Protein AF-A0AAV5FV93-F1 (afdb_monomer_lite)

Foldseek 3Di:
DDDPPPPDQPPVRVVVVVVQLVCVQVVNHAADADPVRDGDRSPPDPVQQDDDVVVVDPGRDNPVVDDPDDDPDPDDDDPDDPPPPDDDPDDDPPDDDDDPDDPPDDQPCRVAVDPPFWDADPVVSDTDDDRCPPDDPVPDPDDPPPPVDDPDDPQPEAQPARAHWQPDDDDNATGGPQQRDRDPRDHRPGVVNVVVVVVVVVVVVVVVVVVVVVVVVVVVVVVVVVVVPPDDDPDDDDDDDDDDDDDDPDDDDDPPPDPDDPVVLVVLLVVVVVVVVVPPDPPPDDPDDDDDPDADPSNVVSCVVPPDDPPPPCVVVVVVPPPPD

Structure (mmCIF, N/CA/C/O backbone):
data_AF-A0AAV5FV93-F1
#
_entry.id   AF-A0AAV5FV93-F1
#
loop_
_atom_site.group_PDB
_atom_site.id
_atom_site.type_symbol
_atom_site.label_atom_id
_atom_site.label_alt_id
_atom_site.label_comp_id
_atom_site.label_asym_id
_atom_site.label_entity_id
_atom_site.label_seq_id
_atom_site.pdbx_PDB_ins_code
_atom_site.Cartn_x
_atom_site.Cartn_y
_atom_site.Cartn_z
_atom_site.occupancy
_atom_site.B_iso_or_equiv
_atom_site.auth_seq_id
_atom_site.auth_comp_id
_atom_site.auth_asym_id
_atom_site.auth_atom_id
_atom_site.pdbx_PDB_model_num
ATOM 1 N N . MET A 1 1 ? -24.223 -23.041 53.431 1.00 35.78 1 MET A N 1
ATOM 2 C CA . MET A 1 1 ? -22.823 -22.938 53.897 1.00 35.78 1 MET A CA 1
ATOM 3 C C . MET A 1 1 ? -21.931 -23.399 52.754 1.00 35.78 1 MET A C 1
ATOM 5 O O . MET A 1 1 ? -21.781 -24.596 52.575 1.00 35.78 1 MET A O 1
ATOM 9 N N . ALA A 1 2 ? -21.445 -22.482 51.916 1.00 37.50 2 ALA A N 1
ATOM 10 C CA . ALA A 1 2 ? -20.555 -22.812 50.803 1.00 37.50 2 ALA A CA 1
ATOM 11 C C . ALA A 1 2 ? -19.204 -22.141 51.065 1.00 37.50 2 ALA A C 1
ATOM 13 O O . ALA A 1 2 ? -19.032 -20.951 50.818 1.00 37.50 2 ALA A O 1
ATOM 14 N N . THR A 1 3 ? -18.266 -22.889 51.636 1.00 39.91 3 THR A N 1
ATOM 15 C CA . THR A 1 3 ? -16.865 -22.478 51.718 1.00 39.91 3 THR A CA 1
ATOM 16 C C . THR A 1 3 ? -16.243 -22.713 50.347 1.00 39.91 3 THR A C 1
ATOM 18 O O . THR A 1 3 ? -15.851 -23.835 50.029 1.00 39.91 3 THR A O 1
ATOM 21 N N . ALA A 1 4 ? -16.189 -21.679 49.508 1.00 44.12 4 ALA A N 1
ATOM 22 C CA . ALA A 1 4 ? -15.348 -21.717 48.320 1.00 44.12 4 ALA A CA 1
ATOM 23 C C . ALA A 1 4 ? -13.892 -21.787 48.798 1.00 44.12 4 ALA A C 1
ATOM 25 O O . ALA A 1 4 ? -13.355 -20.816 49.331 1.00 44.12 4 ALA A O 1
ATOM 26 N N . SER A 1 5 ? -13.273 -22.960 48.684 1.00 45.28 5 SER A N 1
ATOM 27 C CA . SER A 1 5 ? -11.853 -23.149 48.952 1.00 45.28 5 SER A CA 1
ATOM 28 C C . SER A 1 5 ? -11.064 -22.338 47.927 1.00 45.28 5 SER A C 1
ATOM 30 O O . SER A 1 5 ? -10.872 -22.780 46.793 1.00 45.28 5 SER A O 1
ATOM 32 N N . VAL A 1 6 ? -10.647 -21.129 48.298 1.00 54.47 6 VAL A N 1
ATOM 33 C CA . VAL A 1 6 ? -9.720 -20.329 47.496 1.00 54.47 6 VAL A CA 1
ATOM 34 C C . VAL A 1 6 ? -8.386 -21.070 47.531 1.00 54.47 6 VAL A C 1
ATOM 36 O O . VAL A 1 6 ? -7.624 -20.971 48.488 1.00 54.47 6 VAL A O 1
ATOM 39 N N . SER A 1 7 ? -8.156 -21.921 46.535 1.00 59.75 7 SER A N 1
ATOM 40 C CA . SER A 1 7 ? -6.882 -22.606 46.352 1.00 59.75 7 SER A CA 1
ATOM 41 C C . SER A 1 7 ? -5.809 -21.532 46.170 1.00 59.75 7 SER A C 1
ATOM 43 O O . SER A 1 7 ? -5.826 -20.780 45.194 1.00 59.75 7 SER A O 1
ATOM 45 N N . PHE A 1 8 ? -4.903 -21.412 47.143 1.00 69.06 8 PHE A N 1
ATOM 46 C CA . PHE A 1 8 ? -3.688 -20.630 46.965 1.00 69.06 8 PHE A CA 1
ATOM 47 C C . PHE A 1 8 ? -2.920 -21.243 45.796 1.00 69.06 8 PHE A C 1
ATOM 49 O O . PHE A 1 8 ? -2.514 -22.403 45.856 1.00 69.06 8 PHE A O 1
ATOM 56 N N . LYS A 1 9 ? -2.745 -20.467 44.724 1.00 76.94 9 LYS A N 1
ATOM 57 C CA . LYS A 1 9 ? -1.900 -20.863 43.596 1.00 76.94 9 LYS A CA 1
ATOM 58 C C . LYS A 1 9 ? -0.482 -21.082 44.117 1.00 76.94 9 LYS A C 1
ATOM 60 O O . LYS A 1 9 ? 0.015 -20.254 44.887 1.00 76.94 9 LYS A O 1
ATOM 65 N N . SER A 1 10 ? 0.169 -22.172 43.705 1.00 89.06 10 SER A N 1
ATOM 66 C CA . SER A 1 10 ? 1.586 -22.368 44.019 1.00 89.06 10 SER A CA 1
ATOM 67 C C . SER A 1 10 ? 2.389 -21.171 43.499 1.00 89.06 10 SER A C 1
ATOM 69 O O . SER A 1 10 ? 2.021 -20.546 42.501 1.00 89.06 10 SER A O 1
ATOM 71 N N . ARG A 1 11 ? 3.514 -20.843 44.145 1.00 87.81 11 ARG A N 1
ATOM 72 C CA . ARG A 1 11 ? 4.430 -19.788 43.668 1.00 87.81 11 ARG A CA 1
ATOM 73 C C . ARG A 1 11 ? 4.844 -20.026 42.211 1.00 87.81 11 ARG A C 1
ATOM 75 O O . ARG A 1 11 ? 5.024 -19.072 41.456 1.00 87.81 11 ARG A O 1
ATOM 82 N N . GLU A 1 12 ? 4.977 -21.293 41.833 1.00 90.12 12 GLU A N 1
ATOM 83 C CA . GLU A 1 12 ? 5.261 -21.721 40.465 1.00 90.12 12 GLU A CA 1
ATOM 84 C C . GLU A 1 12 ? 4.088 -21.441 39.522 1.00 90.12 12 GLU A C 1
ATOM 86 O O . GLU A 1 12 ? 4.306 -20.910 38.438 1.00 90.12 12 GLU A O 1
ATOM 91 N N . ASP A 1 13 ? 2.850 -21.707 39.940 1.00 88.06 13 ASP A N 1
ATOM 92 C CA . ASP A 1 13 ? 1.649 -21.456 39.130 1.00 88.06 13 ASP A CA 1
ATOM 93 C C . ASP A 1 13 ? 1.400 -19.960 38.929 1.00 88.06 13 ASP A C 1
ATOM 95 O O . ASP A 1 13 ? 1.030 -19.533 37.839 1.00 88.06 13 ASP A O 1
ATOM 99 N N . HIS A 1 14 ? 1.659 -19.143 39.953 1.00 87.06 14 HIS A N 1
ATOM 100 C CA . HIS A 1 14 ? 1.588 -17.687 39.837 1.00 87.06 14 HIS A CA 1
ATOM 101 C C . HIS A 1 14 ? 2.638 -17.144 38.857 1.00 87.06 14 HIS A C 1
ATOM 103 O O . HIS A 1 14 ? 2.339 -16.261 38.054 1.00 87.06 14 HIS A O 1
ATOM 109 N N . ARG A 1 15 ? 3.864 -17.691 38.890 1.00 92.38 15 ARG A N 1
ATOM 110 C CA . ARG A 1 15 ? 4.917 -17.338 37.927 1.00 92.38 15 ARG A CA 1
ATOM 111 C C . ARG A 1 15 ? 4.518 -17.742 36.507 1.00 92.38 15 ARG A C 1
ATOM 113 O O . ARG A 1 15 ? 4.608 -16.907 35.616 1.00 92.38 15 ARG A O 1
ATOM 120 N N . LYS A 1 16 ? 4.017 -18.967 36.322 1.00 92.50 16 LYS A N 1
ATOM 121 C CA . LYS A 1 16 ? 3.516 -19.459 35.029 1.00 92.50 16 LYS A CA 1
ATOM 122 C C . LYS A 1 16 ? 2.363 -18.609 34.501 1.00 92.50 16 LYS A C 1
ATOM 124 O O . LYS A 1 16 ? 2.296 -18.359 33.306 1.00 92.50 16 LYS A O 1
ATOM 129 N N . GLN A 1 17 ? 1.462 -18.148 35.369 1.00 87.88 17 GLN A N 1
ATOM 130 C CA . GLN A 1 17 ? 0.349 -17.300 34.953 1.00 87.88 17 GLN A CA 1
ATOM 131 C C . GLN A 1 17 ? 0.824 -15.915 34.495 1.00 87.88 17 GLN A C 1
ATOM 133 O O . GLN A 1 17 ? 0.375 -15.449 33.455 1.00 87.88 17 GLN A O 1
ATOM 138 N N . LEU A 1 18 ? 1.750 -15.284 35.225 1.00 90.75 18 LEU A N 1
ATOM 139 C CA . LEU A 1 18 ? 2.357 -14.014 34.807 1.00 90.75 18 LEU A CA 1
ATOM 140 C C . LEU A 1 18 ? 3.107 -14.150 33.480 1.00 90.75 18 LEU A C 1
ATOM 142 O O . LEU A 1 18 ? 2.949 -13.306 32.605 1.00 90.75 18 LEU A O 1
ATOM 146 N N . GLU A 1 19 ? 3.878 -15.224 33.320 1.00 92.88 19 GLU A N 1
ATOM 147 C CA . GLU A 1 19 ? 4.603 -15.522 32.083 1.00 92.88 19 GLU A CA 1
ATOM 148 C C . GLU A 1 19 ? 3.642 -15.756 30.909 1.00 92.88 19 GLU A C 1
ATOM 150 O O . GLU A 1 19 ? 3.873 -15.263 29.809 1.00 92.88 19 GLU A O 1
ATOM 155 N N . LEU A 1 20 ? 2.512 -16.431 31.143 1.00 90.44 20 LEU A N 1
ATOM 156 C CA . LEU A 1 20 ? 1.467 -16.628 30.138 1.00 90.44 20 LEU A CA 1
ATOM 157 C C . LEU A 1 20 ? 0.768 -15.310 29.780 1.00 90.44 20 LEU A C 1
ATOM 159 O O . LEU A 1 20 ? 0.517 -15.046 28.605 1.00 90.44 20 LEU A O 1
ATOM 163 N N . GLU A 1 21 ? 0.468 -14.466 30.767 1.00 88.62 21 GLU A N 1
ATOM 164 C CA . GLU A 1 21 ? -0.114 -13.136 30.557 1.00 88.62 21 GLU A CA 1
ATOM 165 C C . GLU A 1 21 ? 0.854 -12.209 29.798 1.00 88.62 21 GLU A C 1
ATOM 167 O O . GLU A 1 21 ? 0.428 -11.490 28.893 1.00 88.62 21 GLU A O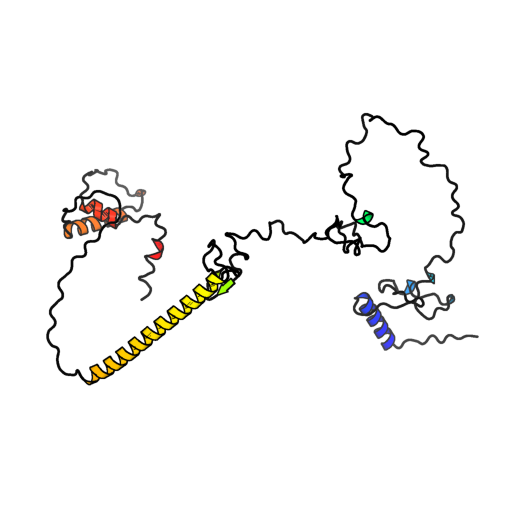 1
ATOM 172 N N . GLU A 1 22 ? 2.156 -12.268 30.087 1.00 92.00 22 GLU A N 1
ATOM 173 C CA . GLU A 1 22 ? 3.199 -11.541 29.358 1.00 92.00 22 GLU A CA 1
ATOM 174 C C . GLU A 1 22 ? 3.359 -12.062 27.926 1.00 92.00 22 GLU A C 1
ATOM 176 O O . GLU A 1 22 ? 3.346 -11.271 26.982 1.00 92.00 22 GLU A O 1
ATOM 181 N N . ALA A 1 23 ? 3.405 -13.383 27.741 1.00 93.19 23 ALA A N 1
ATOM 182 C CA . ALA A 1 23 ? 3.451 -14.010 26.424 1.00 93.19 23 ALA A CA 1
ATOM 183 C C . ALA A 1 23 ? 2.219 -13.650 25.578 1.00 93.19 23 ALA A C 1
ATOM 185 O O . ALA A 1 23 ? 2.337 -13.381 24.382 1.00 93.19 23 ALA A O 1
ATOM 186 N N . ARG A 1 24 ? 1.031 -13.573 26.186 1.00 90.50 24 ARG A N 1
ATOM 187 C CA . ARG A 1 24 ? -0.186 -13.096 25.516 1.00 90.50 24 ARG A CA 1
ATOM 188 C C . ARG A 1 24 ? -0.138 -11.618 25.176 1.00 90.50 24 ARG A C 1
ATOM 190 O O . ARG A 1 24 ? -0.541 -11.227 24.086 1.00 90.50 24 ARG A O 1
ATOM 197 N N . LYS A 1 25 ? 0.347 -10.789 26.100 1.00 92.62 25 LYS A N 1
ATOM 198 C CA . LYS A 1 25 ? 0.534 -9.353 25.876 1.00 92.62 25 LYS A CA 1
ATOM 199 C C . LYS A 1 25 ? 1.543 -9.093 24.753 1.00 92.62 25 LYS A C 1
ATOM 201 O O . LYS A 1 25 ? 1.416 -8.102 24.043 1.00 92.62 25 LYS A O 1
ATOM 206 N N . ALA A 1 26 ? 2.510 -9.990 24.583 1.00 93.31 26 ALA A N 1
ATOM 207 C CA . ALA A 1 26 ? 3.461 -9.997 23.478 1.00 93.31 26 ALA A CA 1
ATOM 208 C C . ALA A 1 26 ? 2.903 -10.617 22.178 1.00 93.31 26 ALA A C 1
ATOM 210 O O . ALA A 1 26 ? 3.584 -10.576 21.157 1.00 93.31 26 ALA A O 1
ATOM 211 N N . GLY A 1 27 ? 1.692 -11.190 22.188 1.00 89.88 27 GLY A N 1
ATOM 212 C CA . GLY A 1 27 ? 1.082 -11.851 21.028 1.00 89.88 27 GLY A CA 1
ATOM 213 C C . GLY A 1 27 ? 1.671 -13.226 20.681 1.00 89.88 27 GLY A C 1
ATOM 214 O O . GLY A 1 27 ? 1.386 -13.749 19.609 1.00 89.88 27 GLY A O 1
ATOM 215 N N . LEU A 1 28 ? 2.487 -13.815 21.565 1.00 92.38 28 LEU A N 1
ATOM 216 C CA . LEU A 1 28 ? 3.095 -15.143 21.391 1.00 92.38 28 LEU A CA 1
ATOM 217 C C . LEU A 1 28 ? 2.151 -16.281 21.804 1.00 92.38 28 LEU A C 1
ATOM 219 O O . LEU A 1 28 ? 2.232 -17.379 21.259 1.00 92.38 28 LEU A O 1
ATOM 223 N N . ALA A 1 29 ? 1.271 -16.028 22.776 1.00 88.31 29 ALA A N 1
ATOM 224 C CA . ALA A 1 29 ? 0.287 -16.989 23.266 1.00 88.31 29 ALA A CA 1
ATOM 225 C C . ALA A 1 29 ? -1.143 -16.568 22.872 1.00 88.31 29 ALA A C 1
ATOM 227 O O . ALA A 1 29 ? -1.434 -15.368 22.845 1.00 88.31 29 ALA A O 1
ATOM 228 N N . PRO A 1 30 ? -2.052 -17.525 22.601 1.00 89.31 30 PRO A N 1
ATOM 229 C CA . PRO A 1 30 ? -3.438 -17.218 22.255 1.00 89.31 30 PRO A CA 1
ATOM 230 C C . PRO A 1 30 ? -4.164 -16.508 23.408 1.00 89.31 30 PRO A C 1
ATOM 232 O O . PRO A 1 30 ? -3.909 -16.777 24.589 1.00 89.31 30 PRO A O 1
ATOM 235 N N . ALA A 1 31 ? -5.075 -15.597 23.058 1.00 89.69 31 ALA A N 1
ATOM 236 C CA . ALA A 1 31 ? -5.890 -14.847 24.013 1.00 89.69 31 ALA A CA 1
ATOM 237 C C . ALA A 1 31 ? -6.815 -15.766 24.836 1.00 89.69 31 ALA A C 1
ATOM 239 O O . ALA A 1 31 ? -7.118 -16.889 24.433 1.00 89.69 31 ALA A O 1
ATOM 240 N N . GLU A 1 32 ? -7.270 -15.301 26.008 1.00 86.62 32 GLU A N 1
ATOM 241 C CA . GLU A 1 32 ? -8.287 -16.058 26.754 1.00 86.62 32 GLU A CA 1
ATOM 242 C C . GLU A 1 32 ? -9.593 -16.006 26.003 1.00 86.62 32 GLU A C 1
ATOM 244 O O . GLU A 1 32 ? -9.964 -14.950 25.501 1.00 86.62 32 GLU A O 1
ATOM 249 N N . VAL A 1 33 ? -10.332 -17.101 26.038 1.00 89.81 33 VAL A N 1
ATOM 250 C CA . VAL A 1 33 ? -11.689 -17.143 25.517 1.00 89.81 33 VAL A CA 1
ATOM 251 C C . VAL A 1 33 ? -12.658 -17.097 26.694 1.00 89.81 33 VAL A C 1
ATOM 253 O O . VAL A 1 33 ? -12.506 -17.847 27.663 1.00 89.81 33 VAL A O 1
ATOM 256 N N . ASP A 1 34 ? -13.633 -16.194 26.628 1.00 85.88 34 ASP A N 1
ATOM 257 C CA . ASP A 1 34 ? -14.705 -16.102 27.615 1.00 85.88 34 ASP A CA 1
ATOM 258 C C . ASP A 1 34 ? -15.716 -17.265 27.485 1.00 85.88 34 ASP A C 1
ATOM 260 O O . ASP A 1 34 ? -15.586 -18.172 26.663 1.00 85.88 34 ASP A O 1
ATOM 264 N N . GLU A 1 35 ? -16.750 -17.266 28.327 1.00 83.50 35 GLU A N 1
ATOM 265 C CA . GLU A 1 35 ? -17.830 -18.263 28.261 1.00 83.50 35 GLU A CA 1
ATOM 266 C C . GLU A 1 35 ? -18.645 -18.218 26.956 1.00 83.50 35 GLU A C 1
ATOM 268 O O . GLU A 1 35 ? -19.255 -19.223 26.601 1.00 83.50 35 GLU A O 1
ATOM 273 N N . ASP A 1 36 ? -18.670 -17.076 26.260 1.00 84.19 36 ASP A N 1
ATOM 274 C CA . ASP A 1 36 ? -19.410 -16.870 25.008 1.00 84.19 36 ASP A CA 1
ATOM 275 C C . ASP A 1 36 ? -18.540 -17.155 23.768 1.00 84.19 36 ASP A C 1
ATOM 277 O O . ASP A 1 36 ? -18.975 -16.912 22.640 1.00 84.19 36 ASP A O 1
ATOM 281 N N . GLY A 1 37 ? -17.309 -17.645 23.954 1.00 85.69 37 GLY A N 1
ATOM 282 C CA . GLY A 1 37 ? -16.385 -17.911 22.854 1.00 85.69 37 GLY A CA 1
ATOM 283 C C . GLY A 1 37 ? -15.652 -16.672 22.324 1.00 85.69 37 GLY A C 1
ATOM 284 O O . GLY A 1 37 ? -15.026 -16.753 21.271 1.00 85.69 37 GLY A O 1
ATOM 285 N N . LYS A 1 38 ? -15.724 -15.521 23.002 1.00 89.81 38 LYS A N 1
ATOM 286 C CA . LYS A 1 38 ? -15.059 -14.276 22.596 1.00 89.81 38 LYS A CA 1
ATOM 287 C C . LYS A 1 38 ? -13.698 -14.134 23.251 1.00 89.81 38 LYS A C 1
ATOM 289 O O . LYS A 1 38 ? -13.534 -14.327 24.453 1.00 89.81 38 LYS A O 1
ATOM 294 N N . GLU A 1 39 ? -12.736 -13.713 22.447 1.00 90.56 39 GLU A N 1
ATOM 295 C CA . GLU A 1 39 ? -11.378 -13.453 22.898 1.00 90.56 39 GLU A CA 1
ATOM 296 C C . GLU A 1 39 ? -11.319 -12.195 23.777 1.00 90.56 39 GLU A C 1
ATOM 298 O O . GLU A 1 39 ? -11.761 -11.105 23.396 1.00 90.56 39 GLU A O 1
ATOM 303 N N . ILE A 1 40 ? -10.756 -12.343 24.974 1.00 90.50 40 ILE A N 1
ATOM 304 C CA . ILE A 1 40 ? -10.487 -11.250 25.903 1.00 90.50 40 ILE A CA 1
ATOM 305 C C . ILE A 1 40 ? -9.132 -10.658 25.542 1.00 90.50 40 ILE A C 1
ATOM 307 O O . ILE A 1 40 ? -8.101 -11.324 25.646 1.00 90.50 40 ILE A O 1
ATOM 311 N N . ASN A 1 41 ? -9.131 -9.381 25.162 1.00 90.00 41 ASN A N 1
ATOM 312 C CA . ASN A 1 41 ? -7.907 -8.663 24.828 1.00 90.00 41 ASN A CA 1
ATOM 313 C C . ASN A 1 41 ? -6.901 -8.713 26.009 1.00 90.00 41 ASN A C 1
ATOM 315 O O . ASN A 1 41 ? -7.215 -8.186 27.082 1.00 90.00 41 ASN A O 1
ATOM 319 N N . PRO A 1 42 ? -5.686 -9.272 25.816 1.00 92.06 42 PRO A N 1
ATOM 320 C CA . PRO A 1 42 ? -4.657 -9.386 26.857 1.00 92.06 42 PRO A CA 1
ATOM 321 C C . PRO A 1 42 ? -4.179 -8.062 27.465 1.00 92.06 42 PRO A C 1
ATOM 323 O O . PRO A 1 42 ? -3.578 -8.053 28.536 1.00 92.06 42 PRO A O 1
ATOM 326 N N . HIS A 1 43 ? -4.421 -6.933 26.799 1.00 93.50 43 HIS A N 1
ATOM 327 C CA . HIS A 1 43 ? -4.060 -5.610 27.307 1.00 93.50 43 HIS A CA 1
ATOM 328 C C . HIS A 1 43 ? -5.093 -5.024 28.288 1.00 93.50 43 HIS A C 1
ATOM 330 O O . HIS A 1 43 ? -4.852 -3.949 28.840 1.00 93.50 43 HIS A O 1
ATOM 336 N N . ILE A 1 44 ? -6.231 -5.694 28.520 1.00 90.94 44 ILE A N 1
ATOM 337 C CA . ILE A 1 44 ? -7.204 -5.288 29.544 1.00 90.94 44 ILE A CA 1
ATOM 338 C C . ILE A 1 44 ? -6.610 -5.596 30.929 1.00 90.94 44 ILE A C 1
ATOM 340 O O . ILE A 1 44 ? -6.271 -6.748 31.196 1.00 90.94 44 ILE A O 1
ATOM 344 N N . PRO A 1 45 ? -6.504 -4.610 31.841 1.00 90.75 45 PRO A N 1
ATOM 345 C CA . PRO A 1 45 ? -6.003 -4.852 33.189 1.00 90.75 45 PRO A CA 1
ATOM 346 C C . PRO A 1 45 ? -6.792 -5.942 33.928 1.00 90.75 45 PRO A C 1
ATOM 348 O O . PRO A 1 45 ? -8.021 -5.991 33.844 1.00 90.75 45 PRO A O 1
ATOM 351 N N . GLN A 1 46 ? -6.100 -6.763 34.724 1.00 87.31 46 GLN A N 1
ATOM 352 C CA . GLN A 1 46 ? -6.680 -7.932 35.402 1.00 87.31 46 GLN A CA 1
ATOM 353 C C . GLN A 1 46 ? -7.883 -7.596 36.302 1.00 87.31 46 GLN A C 1
ATOM 355 O O . GLN A 1 46 ? -8.824 -8.379 36.415 1.00 87.31 46 GLN A O 1
ATOM 360 N N . TYR A 1 47 ? -7.904 -6.410 36.915 1.00 88.25 47 TYR A N 1
ATOM 361 C CA . TYR A 1 47 ? -9.019 -5.970 37.762 1.00 88.25 47 TYR A CA 1
ATOM 362 C C . TYR A 1 47 ? -10.294 -5.611 36.973 1.00 88.25 47 TYR A C 1
ATOM 364 O O . TYR A 1 47 ? -11.368 -5.565 37.560 1.00 88.25 47 TYR A O 1
ATOM 372 N N . MET A 1 48 ? -10.197 -5.350 35.661 1.00 89.88 48 MET A N 1
ATOM 373 C CA . MET A 1 48 ? -11.361 -5.111 34.793 1.00 89.88 48 MET A CA 1
ATOM 374 C C . MET A 1 48 ? -11.913 -6.410 34.194 1.00 89.88 48 MET A C 1
ATOM 376 O O . MET A 1 48 ? -13.106 -6.490 33.901 1.00 89.88 48 MET A O 1
ATOM 380 N N . SER A 1 49 ? -11.054 -7.412 33.973 1.00 88.38 49 SER A N 1
ATOM 381 C CA . SER A 1 49 ? -11.433 -8.711 33.400 1.00 88.38 49 SER A CA 1
ATOM 382 C C . SER A 1 49 ? -11.892 -9.726 34.453 1.00 88.38 49 SER A C 1
ATOM 384 O O . SER A 1 49 ? -12.724 -10.587 34.152 1.00 88.38 49 SER A O 1
ATOM 386 N N . SER A 1 50 ? -11.387 -9.623 35.687 1.00 87.19 50 SER A N 1
ATOM 387 C CA . SER A 1 50 ? -11.845 -10.436 36.816 1.00 87.19 50 SER A CA 1
ATOM 388 C C . SER A 1 50 ? -13.230 -9.988 37.270 1.00 87.19 50 SER A C 1
ATOM 390 O O . SER A 1 50 ? -13.449 -8.856 37.692 1.00 87.19 50 SER A O 1
ATOM 392 N N . ALA A 1 51 ? -14.192 -10.897 37.168 1.00 86.25 51 ALA A N 1
ATOM 393 C CA . ALA A 1 51 ? -15.526 -10.636 37.664 1.00 86.25 51 ALA A CA 1
ATOM 394 C C . ALA A 1 51 ? -15.532 -10.659 39.205 1.00 86.25 51 ALA A C 1
ATOM 396 O O . ALA A 1 51 ? -14.954 -11.568 39.812 1.00 86.25 51 ALA A O 1
ATOM 397 N N . PRO A 1 52 ? -16.203 -9.695 39.852 1.00 88.31 52 PRO A N 1
ATOM 398 C CA . PRO A 1 52 ? -16.375 -9.696 41.297 1.00 88.31 52 PRO A CA 1
ATOM 399 C C . PRO A 1 52 ? -17.060 -10.969 41.808 1.00 88.31 52 PRO A C 1
ATOM 401 O O . PRO A 1 52 ? -17.934 -11.529 41.146 1.00 88.31 52 PRO A O 1
ATOM 404 N N . TRP A 1 53 ? -16.722 -11.375 43.035 1.00 86.12 53 TRP A N 1
ATOM 405 C CA . TRP A 1 53 ? -17.195 -12.620 43.656 1.00 86.12 53 TRP A CA 1
ATOM 406 C C . TRP A 1 53 ? -18.724 -12.796 43.643 1.00 86.12 53 TRP A C 1
ATOM 408 O O . TRP A 1 53 ? -19.206 -13.916 43.531 1.00 86.12 53 TRP A O 1
ATOM 418 N N . TYR A 1 54 ? -19.496 -11.707 43.706 1.00 85.69 54 TYR A N 1
ATOM 419 C CA . TYR A 1 54 ? -20.962 -11.741 43.730 1.00 85.69 54 TYR A CA 1
ATOM 420 C C . TYR A 1 54 ? -21.615 -12.050 42.370 1.00 85.69 54 TYR A C 1
ATOM 422 O O . TYR A 1 54 ? -22.818 -12.300 42.328 1.00 85.69 54 TYR A O 1
ATOM 430 N N . LEU A 1 55 ? -20.860 -12.050 41.263 1.00 84.44 55 LEU A N 1
ATOM 431 C CA . LEU A 1 55 ? -21.349 -12.503 39.952 1.00 84.44 55 LEU A CA 1
ATOM 432 C C . LEU A 1 55 ? -21.159 -14.012 39.712 1.00 84.44 55 LEU A C 1
ATOM 434 O O . LEU A 1 55 ? -21.664 -14.515 38.713 1.00 84.44 55 LEU A O 1
ATOM 438 N N . ASN A 1 56 ? -20.482 -14.738 40.615 1.00 79.44 56 ASN A N 1
ATOM 439 C CA . ASN A 1 56 ? -20.290 -16.199 40.578 1.00 79.44 56 ASN A CA 1
ATOM 440 C C . ASN A 1 56 ? -19.743 -16.782 39.252 1.00 79.44 56 ASN A C 1
ATOM 442 O O . ASN A 1 56 ? -19.908 -17.974 38.992 1.00 79.44 56 ASN A O 1
ATOM 446 N N . SER A 1 57 ? -19.074 -15.990 38.412 1.00 78.81 57 SER A N 1
ATOM 447 C CA . SER A 1 57 ? -18.421 -16.496 37.200 1.00 78.81 57 SER A CA 1
ATOM 448 C C . SER A 1 57 ? -17.053 -17.087 37.542 1.00 78.81 57 SER A C 1
ATOM 450 O O . SER A 1 57 ? -16.205 -16.411 38.123 1.00 78.81 57 SER A O 1
ATOM 452 N N . GLN A 1 58 ? -16.833 -18.349 37.172 1.00 74.00 58 GLN A N 1
ATOM 453 C CA . GLN A 1 58 ? -15.582 -19.074 37.445 1.00 74.00 58 GLN A CA 1
ATOM 454 C C . GLN A 1 58 ? -14.453 -18.713 36.463 1.00 74.00 58 GLN A C 1
ATOM 456 O O . GLN A 1 58 ? -13.289 -19.002 36.733 1.00 74.00 58 GLN A O 1
ATOM 461 N N . LYS A 1 59 ? -14.791 -18.081 35.332 1.00 79.38 59 LYS A N 1
ATOM 462 C CA . LYS A 1 59 ? -13.863 -17.649 34.279 1.00 79.38 59 LYS A CA 1
ATOM 463 C C . LYS A 1 59 ? -13.823 -16.117 34.183 1.00 79.38 59 LYS A C 1
ATOM 465 O O . LYS A 1 59 ? -14.836 -15.474 34.480 1.00 79.38 59 LYS A O 1
ATOM 470 N N . PRO A 1 60 ? -12.695 -15.515 33.761 1.00 83.50 60 PRO A N 1
ATOM 471 C CA . PRO A 1 60 ? -12.652 -14.088 33.459 1.00 83.50 60 PRO A CA 1
ATOM 472 C C . PRO A 1 60 ? -13.634 -13.766 32.329 1.00 83.50 60 PRO A C 1
ATOM 474 O O . PRO A 1 60 ? -13.794 -14.530 31.380 1.00 83.50 60 PRO A O 1
ATOM 477 N N . SER A 1 61 ? -14.349 -12.651 32.463 1.00 86.69 61 SER A N 1
ATOM 478 C CA . SER A 1 61 ? -15.454 -12.302 31.571 1.00 86.69 61 SER A CA 1
ATOM 479 C C . SER A 1 61 ? -15.717 -10.808 31.601 1.00 86.69 61 SER A C 1
ATOM 481 O O . SER A 1 61 ? -15.803 -10.205 32.670 1.00 86.69 61 SER A O 1
ATOM 483 N N . LEU A 1 62 ? -15.946 -10.211 30.430 1.00 88.56 62 LEU A N 1
ATOM 484 C CA . LEU A 1 62 ? -16.288 -8.792 30.304 1.00 88.56 62 LEU A CA 1
ATOM 485 C C . LEU A 1 62 ? -17.806 -8.530 30.391 1.00 88.56 62 LEU A C 1
ATOM 487 O O . LEU A 1 62 ? -18.248 -7.390 30.244 1.00 88.56 62 LEU A O 1
ATOM 491 N N . LYS A 1 63 ? -18.633 -9.558 30.651 1.00 88.31 63 LYS A N 1
ATOM 492 C CA . LYS A 1 63 ? -20.101 -9.425 30.769 1.00 88.31 63 LYS A CA 1
ATOM 493 C C . LYS A 1 63 ? -20.509 -8.420 31.849 1.00 88.31 63 LYS A C 1
ATOM 495 O O . LYS A 1 63 ? -21.420 -7.630 31.622 1.00 88.31 63 LYS A O 1
ATOM 500 N N . HIS A 1 64 ? -19.803 -8.413 32.979 1.00 87.19 64 HIS A N 1
ATOM 501 C CA . HIS A 1 64 ? -20.090 -7.535 34.117 1.00 87.19 64 HIS A CA 1
ATOM 502 C C . HIS A 1 64 ? -19.799 -6.049 33.842 1.00 87.19 64 HIS A C 1
ATOM 504 O O . HIS A 1 64 ? -20.378 -5.187 34.497 1.00 87.19 64 HIS A O 1
ATOM 510 N N . GLN A 1 65 ? -18.956 -5.752 32.847 1.00 89.62 65 GLN A N 1
ATOM 511 C CA . GLN A 1 65 ? -18.652 -4.386 32.410 1.00 89.62 65 GLN A CA 1
ATOM 512 C C . GLN A 1 65 ? -19.657 -3.857 31.374 1.00 89.62 65 GLN A C 1
ATOM 514 O O . GLN A 1 65 ? -19.715 -2.656 31.105 1.00 89.62 65 GLN A O 1
ATOM 519 N N . ARG A 1 66 ? -20.466 -4.735 30.758 1.00 88.81 66 ARG A N 1
ATOM 520 C CA . ARG A 1 66 ? -21.494 -4.322 29.793 1.00 88.81 66 ARG A CA 1
ATOM 521 C C . ARG A 1 66 ? -22.657 -3.657 30.523 1.00 88.81 66 ARG A C 1
ATOM 523 O O . ARG A 1 66 ? -23.012 -4.005 31.647 1.00 88.81 66 ARG A O 1
ATOM 530 N N . LYS A 1 67 ? -23.312 -2.712 29.846 1.00 86.19 67 LYS A N 1
ATOM 531 C CA . LYS A 1 67 ? -24.502 -2.049 30.384 1.00 86.19 67 LYS A CA 1
ATOM 532 C C . LYS A 1 67 ? -25.624 -3.076 30.605 1.00 86.19 67 LYS A C 1
ATOM 534 O O . LYS A 1 67 ? -26.218 -3.558 29.647 1.00 86.19 67 LYS A O 1
ATOM 539 N N . TRP A 1 68 ? -25.931 -3.358 31.869 1.00 77.50 68 TRP A N 1
ATOM 540 C CA . TRP A 1 68 ? -26.938 -4.342 32.291 1.00 77.50 68 TRP A CA 1
ATOM 541 C C . TRP A 1 68 ? -28.399 -3.900 32.087 1.00 77.50 68 TRP A C 1
ATOM 543 O O . TRP A 1 68 ? -29.290 -4.739 32.020 1.00 77.50 68 TRP A O 1
ATOM 553 N N . LYS A 1 69 ? -28.662 -2.590 31.969 1.00 80.44 69 LYS A N 1
ATOM 554 C CA . LYS A 1 69 ? -29.999 -2.016 31.725 1.00 80.44 69 LYS A CA 1
ATOM 555 C C . LYS A 1 69 ? -30.031 -1.263 30.395 1.00 80.44 69 LYS A C 1
ATOM 557 O O . LYS A 1 69 ? -29.365 -0.236 30.249 1.00 80.44 69 LYS A O 1
ATOM 562 N N . SER A 1 70 ? -30.828 -1.713 29.428 1.00 76.69 70 SER A N 1
ATOM 563 C CA . SER A 1 70 ? -31.195 -0.883 28.273 1.00 76.69 70 SER A CA 1
ATOM 564 C C . SER A 1 70 ? -32.158 0.208 28.741 1.00 76.69 70 SER A C 1
ATOM 566 O O . SER A 1 70 ? -33.111 -0.097 29.449 1.00 76.69 70 SER A O 1
ATOM 568 N N . ASN A 1 71 ? -31.939 1.469 28.361 1.00 74.06 71 ASN A N 1
ATOM 569 C CA . ASN A 1 71 ? -32.928 2.514 28.638 1.00 74.06 71 ASN A CA 1
ATOM 570 C C . ASN A 1 71 ? -34.081 2.310 27.641 1.00 74.06 71 ASN A C 1
ATOM 572 O O . ASN A 1 71 ? -33.837 2.479 26.448 1.00 74.06 71 ASN A O 1
ATOM 576 N N . PRO A 1 72 ? -35.306 1.964 28.073 1.00 70.50 72 PRO A N 1
ATOM 577 C CA . PRO A 1 72 ? -36.408 1.671 27.153 1.00 70.50 72 PRO A CA 1
ATOM 578 C C . PRO A 1 72 ? -37.017 2.928 26.510 1.00 70.50 72 PRO A C 1
ATOM 580 O O . PRO A 1 72 ? -37.937 2.822 25.709 1.00 70.50 72 PRO A O 1
ATOM 583 N N . ASN A 1 73 ? -36.530 4.124 26.853 1.00 66.44 73 ASN A N 1
ATOM 584 C CA . ASN A 1 73 ? -37.192 5.385 26.535 1.00 66.44 73 ASN A CA 1
ATOM 585 C C . ASN A 1 73 ? -36.371 6.245 25.556 1.00 66.44 73 ASN A C 1
ATOM 587 O O . ASN A 1 73 ? -35.813 7.277 25.921 1.00 66.44 73 ASN A O 1
ATOM 591 N N . TYR A 1 74 ? -36.273 5.793 24.304 1.00 62.47 74 TYR A N 1
ATOM 592 C CA . TYR A 1 74 ? -35.882 6.632 23.165 1.00 62.47 74 TYR A CA 1
ATOM 593 C C . TYR A 1 74 ? -37.017 6.610 22.139 1.00 62.47 74 TYR A C 1
ATOM 595 O O . TYR A 1 74 ? -36.915 6.042 21.056 1.00 62.47 74 TYR A O 1
ATOM 603 N N . THR A 1 75 ? -38.157 7.194 22.497 1.00 64.12 75 THR A N 1
ATOM 604 C CA . THR A 1 75 ? -39.267 7.401 21.564 1.00 64.12 75 THR A CA 1
ATOM 605 C C . THR A 1 75 ? -39.298 8.865 21.131 1.00 64.12 75 THR A C 1
ATOM 607 O O . THR A 1 75 ? -39.925 9.714 21.752 1.00 64.12 75 THR A O 1
ATOM 610 N N . LYS A 1 76 ? -38.524 9.154 20.081 1.00 64.88 76 LYS A N 1
ATOM 611 C CA . LYS A 1 76 ? -38.920 9.852 18.842 1.00 64.88 76 LYS A CA 1
ATOM 612 C C . LYS A 1 76 ? -40.008 10.946 18.917 1.00 64.88 76 LYS A C 1
ATOM 614 O O . LYS A 1 76 ? -40.951 10.922 18.139 1.00 64.88 76 LYS A O 1
ATOM 619 N N . SER A 1 77 ? -39.864 11.937 19.788 1.00 69.62 77 SER A N 1
ATOM 620 C CA . SER A 1 77 ? -40.601 13.200 19.662 1.00 69.62 77 SER A CA 1
ATOM 621 C C . SER A 1 77 ? -39.695 14.356 20.061 1.00 69.62 77 SER A C 1
ATOM 623 O O . SER A 1 77 ? -39.564 14.705 21.232 1.00 69.62 77 SER A O 1
ATOM 625 N N . TRP A 1 78 ? -39.040 14.926 19.058 1.00 70.69 78 TRP A N 1
ATOM 626 C CA . TRP A 1 78 ? -38.264 16.156 19.140 1.00 70.69 78 TRP A CA 1
ATOM 627 C C . TRP A 1 78 ? -38.728 17.050 17.989 1.00 70.69 78 TRP A C 1
ATOM 629 O O . TRP A 1 78 ? -39.074 16.525 16.935 1.00 70.69 78 TRP A O 1
ATOM 639 N N . TYR A 1 79 ? -38.760 18.369 18.185 1.00 67.69 79 TYR A N 1
ATOM 640 C CA . TYR A 1 79 ? -39.226 19.334 17.179 1.00 67.69 79 TYR A CA 1
ATOM 641 C C . TYR A 1 79 ? -38.533 19.130 15.824 1.00 67.69 79 TYR A C 1
ATOM 643 O O . TYR A 1 79 ? -37.322 18.879 15.779 1.00 67.69 79 TYR A O 1
ATOM 651 N N . ASP A 1 80 ? -39.305 19.255 14.739 1.00 66.50 80 ASP A N 1
ATOM 652 C CA . ASP A 1 80 ? -38.901 18.945 13.364 1.00 66.50 80 ASP A CA 1
ATOM 653 C C . ASP A 1 80 ? -37.735 19.822 12.885 1.00 66.50 80 ASP A C 1
ATOM 655 O O . ASP A 1 80 ? -37.895 20.870 12.254 1.00 66.50 80 ASP A O 1
ATOM 659 N N . ARG A 1 81 ? -36.507 19.383 13.168 1.00 67.88 81 ARG A N 1
ATOM 660 C CA . ARG A 1 81 ? -35.299 19.997 12.619 1.00 67.88 81 ARG A CA 1
ATOM 661 C C . ARG A 1 81 ? -35.126 19.541 11.173 1.00 67.88 81 ARG A C 1
ATOM 663 O O . ARG A 1 81 ? -34.868 18.371 10.919 1.00 67.88 81 ARG A O 1
ATOM 670 N N . GLY A 1 82 ? -35.224 20.481 10.232 1.00 62.25 82 GLY A N 1
ATOM 671 C CA . GLY A 1 82 ? -34.989 20.229 8.806 1.00 62.25 82 GLY A CA 1
ATOM 672 C C . GLY A 1 82 ? -36.237 20.202 7.923 1.00 62.25 82 GLY A C 1
ATOM 673 O O . GLY A 1 82 ? -36.134 19.770 6.776 1.00 62.25 82 GLY A O 1
ATOM 674 N N . ALA A 1 83 ? -37.387 20.689 8.402 1.00 63.66 83 ALA A N 1
ATOM 675 C CA . ALA A 1 83 ? -38.529 20.974 7.536 1.00 63.66 83 ALA A CA 1
ATOM 676 C C . ALA A 1 83 ? -38.103 21.959 6.425 1.00 63.66 83 ALA A C 1
ATOM 678 O O . ALA A 1 83 ? -37.894 23.150 6.664 1.00 63.66 83 ALA A O 1
ATOM 679 N N . LYS A 1 84 ? -37.890 21.453 5.203 1.00 64.56 84 LYS A N 1
ATOM 680 C CA . LYS A 1 84 ? -37.497 22.270 4.049 1.00 64.56 84 LYS A CA 1
ATOM 681 C C . LYS A 1 84 ? -38.717 23.038 3.564 1.00 64.56 84 LYS A C 1
ATOM 683 O O . LYS A 1 84 ? -39.570 22.484 2.886 1.00 64.56 84 LYS A O 1
ATOM 688 N N . VAL A 1 85 ? -38.772 24.319 3.907 1.00 68.19 85 VAL A N 1
ATOM 689 C CA . VAL A 1 85 ? -39.891 25.194 3.537 1.00 68.19 85 VAL A CA 1
ATOM 690 C C . VAL A 1 85 ? -39.873 25.521 2.033 1.00 68.19 85 VAL A C 1
ATOM 692 O O . VAL A 1 85 ? -40.931 25.645 1.428 1.00 68.19 85 VAL A O 1
ATOM 695 N N . PHE A 1 86 ? -38.687 25.635 1.406 1.00 69.88 86 PHE A N 1
ATOM 696 C CA . PHE A 1 86 ? -38.548 25.958 -0.023 1.00 69.88 86 PHE A CA 1
ATOM 697 C C . PHE A 1 86 ? -37.150 25.629 -0.584 1.00 69.88 86 PHE A C 1
ATOM 699 O O . PHE A 1 86 ? -36.139 25.861 0.082 1.00 69.88 86 PHE A O 1
ATOM 706 N N . GLN A 1 87 ? -37.083 25.139 -1.828 1.00 67.56 87 GLN A N 1
ATOM 707 C CA . GLN A 1 87 ? -35.840 24.849 -2.551 1.00 67.56 87 GLN A CA 1
ATOM 708 C C . GLN A 1 87 ? -35.689 25.831 -3.724 1.00 67.56 87 GLN A C 1
ATOM 710 O O . GLN A 1 87 ? -36.540 25.902 -4.606 1.00 67.56 87 GLN A O 1
ATOM 715 N N . ALA A 1 88 ? -34.629 26.640 -3.711 1.00 67.75 88 ALA A N 1
ATOM 716 C CA . ALA A 1 88 ? -34.430 27.682 -4.714 1.00 67.75 88 ALA A CA 1
ATOM 717 C C . ALA A 1 88 ? -33.890 27.106 -6.036 1.00 67.75 88 ALA A C 1
ATOM 719 O O . ALA A 1 88 ? -32.874 26.418 -6.042 1.00 67.75 88 ALA A O 1
ATOM 720 N N . ASN A 1 89 ? -34.520 27.472 -7.157 1.00 76.50 89 ASN A N 1
ATOM 721 C CA . ASN A 1 89 ? -34.133 27.038 -8.510 1.00 76.50 89 ASN A CA 1
ATOM 722 C C . ASN A 1 89 ? -33.118 27.967 -9.207 1.00 76.50 89 ASN A C 1
ATOM 724 O O . ASN A 1 89 ? -32.764 27.739 -10.360 1.00 76.50 89 ASN A O 1
ATOM 728 N N . LYS A 1 90 ? -32.674 29.048 -8.550 1.00 76.19 90 LYS A N 1
ATOM 729 C CA . LYS A 1 90 ? -31.716 30.017 -9.107 1.00 76.19 90 LYS A CA 1
ATOM 730 C C . LYS A 1 90 ? -30.579 30.282 -8.129 1.00 76.19 90 LYS A C 1
ATOM 732 O O . LYS A 1 90 ? -30.800 30.397 -6.922 1.00 76.19 90 LYS A O 1
ATOM 737 N N . TYR A 1 91 ? -29.376 30.398 -8.682 1.00 74.00 91 TYR A N 1
ATOM 738 C CA . TYR A 1 91 ? -28.148 30.669 -7.944 1.00 74.00 91 TYR A CA 1
ATOM 739 C C . TYR A 1 91 ? -28.199 32.041 -7.252 1.00 74.00 91 TYR A C 1
ATOM 741 O O . TYR A 1 91 ? -28.652 33.023 -7.841 1.00 74.00 91 TYR A O 1
ATOM 749 N N . ARG A 1 92 ? -27.728 32.112 -6.000 1.00 74.00 92 ARG A N 1
ATOM 750 C CA . ARG A 1 92 ? -27.616 33.354 -5.218 1.00 74.00 92 ARG A CA 1
ATOM 751 C C . ARG A 1 92 ? -26.141 33.731 -5.068 1.00 74.00 92 ARG A C 1
ATOM 753 O O . ARG A 1 92 ? -25.314 32.875 -4.768 1.00 74.00 92 ARG A O 1
ATOM 760 N N . LYS A 1 93 ? -25.812 35.011 -5.264 1.00 63.59 93 LYS A N 1
ATOM 761 C CA . LYS A 1 93 ? -24.438 35.535 -5.177 1.00 63.59 93 LYS A CA 1
ATOM 762 C C . LYS A 1 93 ? -23.900 35.350 -3.745 1.00 63.59 93 LYS A C 1
ATOM 764 O O . LYS A 1 93 ? -24.495 35.884 -2.815 1.00 63.59 93 LYS A O 1
ATOM 769 N N . GLY A 1 94 ? -22.825 34.570 -3.585 1.00 69.12 94 GLY A N 1
ATOM 770 C CA . GLY A 1 94 ? -22.263 34.152 -2.287 1.00 69.12 94 GLY A CA 1
ATOM 771 C C . GLY A 1 94 ? -22.482 32.673 -1.928 1.00 69.12 94 GLY A C 1
ATOM 772 O O . GLY A 1 94 ? -22.055 32.237 -0.862 1.00 69.12 94 GLY A O 1
ATOM 773 N N . ALA A 1 95 ? -23.143 31.895 -2.791 1.00 70.56 95 ALA A N 1
ATOM 774 C CA . ALA A 1 95 ? -23.176 30.439 -2.668 1.00 70.56 95 ALA A CA 1
ATOM 775 C C . ALA A 1 95 ? -21.816 29.818 -3.041 1.00 70.56 95 ALA A C 1
ATOM 777 O O . ALA A 1 95 ? -21.003 30.447 -3.717 1.00 70.56 95 ALA A O 1
ATOM 778 N N . CYS A 1 96 ? -21.556 28.592 -2.576 1.00 67.31 96 CYS A N 1
ATOM 779 C CA . CYS A 1 96 ? -20.321 27.895 -2.913 1.00 67.31 96 CYS A CA 1
ATOM 780 C C . CYS A 1 96 ? -20.233 27.669 -4.428 1.00 67.31 96 CYS A C 1
ATOM 782 O O . CYS A 1 96 ? -21.148 27.123 -5.051 1.00 67.31 96 CYS A O 1
ATOM 784 N N . GLU A 1 97 ? -19.121 28.097 -5.020 1.00 68.94 97 GLU A N 1
ATOM 785 C CA . GLU A 1 97 ? -18.769 27.691 -6.373 1.00 68.94 97 GLU A CA 1
ATOM 786 C C . GLU A 1 97 ? -18.431 26.194 -6.388 1.00 68.94 97 GLU A C 1
ATOM 788 O O . GLU A 1 97 ? -18.059 25.606 -5.371 1.00 68.94 97 GLU A O 1
ATOM 793 N N . LYS A 1 98 ? -18.669 25.587 -7.555 1.00 66.50 98 LYS A N 1
ATOM 794 C CA . LYS A 1 98 ? -18.616 24.156 -7.884 1.00 66.50 98 LYS A CA 1
ATOM 795 C C . LYS A 1 98 ? -17.713 23.335 -6.944 1.00 66.50 98 LYS A C 1
ATOM 797 O O . LYS A 1 98 ? -16.509 23.557 -6.872 1.00 66.50 98 LYS A O 1
ATOM 802 N N . ASN A 1 99 ? -18.299 22.348 -6.260 1.00 72.69 99 ASN A N 1
ATOM 803 C CA . ASN A 1 99 ? -17.555 21.435 -5.391 1.00 72.69 99 ASN A CA 1
ATOM 804 C C . ASN A 1 99 ? -16.400 20.772 -6.168 1.00 72.69 99 ASN A C 1
ATOM 806 O O . ASN A 1 99 ? -16.615 20.256 -7.262 1.00 72.69 99 ASN A O 1
ATOM 810 N N . LEU A 1 100 ? -15.204 20.724 -5.567 1.00 78.06 100 LEU A N 1
ATOM 811 C CA . LEU A 1 100 ? -14.006 20.061 -6.117 1.00 78.06 100 LEU A CA 1
ATOM 812 C C . LEU A 1 100 ? -14.176 18.551 -6.353 1.00 78.06 100 LEU A C 1
ATOM 814 O O . LEU A 1 100 ? -13.337 17.922 -6.992 1.00 78.06 100 LEU A O 1
ATOM 818 N N . ARG A 1 101 ? -15.239 17.951 -5.812 1.00 82.06 101 ARG A N 1
ATOM 819 C CA . ARG A 1 101 ? -15.550 16.539 -6.006 1.00 82.06 101 ARG A CA 1
ATOM 820 C C . ARG A 1 101 ? -16.299 16.346 -7.322 1.00 82.06 101 ARG A C 1
ATOM 822 O O . ARG A 1 101 ? -17.392 16.884 -7.494 1.00 82.06 101 ARG A O 1
ATOM 829 N N . ILE A 1 102 ? -15.732 15.511 -8.186 1.00 85.19 102 ILE A N 1
ATOM 830 C CA . ILE A 1 102 ? -16.374 15.001 -9.399 1.00 85.19 102 ILE A CA 1
ATOM 831 C C . ILE A 1 102 ? -17.615 14.203 -8.976 1.00 85.19 102 ILE A C 1
ATOM 833 O O . ILE A 1 102 ? -17.549 13.374 -8.066 1.00 85.19 102 ILE A O 1
ATOM 837 N N . ARG A 1 103 ? -18.775 14.528 -9.556 1.00 85.44 103 ARG A N 1
ATOM 838 C CA . ARG A 1 103 ? -20.067 13.950 -9.148 1.00 85.44 103 ARG A CA 1
ATOM 839 C C . ARG A 1 103 ? -20.241 12.537 -9.702 1.00 85.44 103 ARG A C 1
ATOM 841 O O . ARG A 1 103 ? -20.938 11.732 -9.092 1.00 85.44 103 ARG A O 1
ATOM 848 N N . GLU A 1 104 ? -19.626 12.294 -10.846 1.00 86.88 104 GLU A N 1
ATOM 849 C CA . GLU A 1 104 ? -19.626 11.058 -11.614 1.00 86.88 104 GLU A CA 1
ATOM 850 C C . GLU A 1 104 ? -18.826 9.957 -10.893 1.00 86.88 104 GLU A C 1
ATOM 852 O O . GLU A 1 104 ? -19.211 8.792 -10.938 1.00 86.88 104 GLU A O 1
ATOM 857 N N . ASP A 1 105 ? -17.789 10.336 -10.135 1.00 86.38 105 ASP A N 1
ATOM 858 C CA . ASP A 1 105 ? -16.961 9.407 -9.364 1.00 86.38 105 ASP A CA 1
ATOM 859 C C . ASP A 1 105 ? -17.648 8.997 -8.048 1.00 86.38 105 ASP A C 1
ATOM 861 O O . ASP A 1 105 ? -17.669 9.717 -7.032 1.00 86.38 105 ASP A O 1
ATOM 865 N N . THR A 1 106 ? -18.190 7.781 -8.039 1.00 87.56 106 THR A N 1
ATOM 866 C CA . THR A 1 106 ? -18.699 7.137 -6.825 1.00 87.56 106 THR A CA 1
ATOM 867 C C . THR A 1 106 ? -17.552 6.837 -5.858 1.00 87.56 106 THR A C 1
ATOM 869 O O . THR A 1 106 ? -16.496 6.346 -6.251 1.00 87.56 106 THR A O 1
ATOM 872 N N . ALA A 1 107 ? -17.740 7.115 -4.563 1.00 88.94 107 ALA A N 1
ATOM 873 C CA . ALA A 1 107 ? -16.728 6.764 -3.565 1.00 88.94 107 ALA A CA 1
ATOM 874 C C . ALA A 1 107 ? -16.643 5.239 -3.400 1.00 88.94 107 ALA A C 1
ATOM 876 O O . ALA A 1 107 ? -17.664 4.563 -3.460 1.00 88.94 107 ALA A O 1
ATOM 877 N N . LYS A 1 108 ? -15.446 4.709 -3.124 1.00 88.38 108 LYS A N 1
ATOM 878 C CA . LYS A 1 108 ? -15.196 3.257 -3.073 1.00 88.38 108 LYS A CA 1
ATOM 879 C C . LYS A 1 108 ? -16.100 2.510 -2.080 1.00 88.38 108 LYS A C 1
ATOM 881 O O . LYS A 1 108 ? -16.703 1.509 -2.433 1.00 88.38 108 LYS A O 1
ATOM 886 N N . TYR A 1 109 ? -16.277 3.052 -0.876 1.00 89.69 109 TYR A N 1
ATOM 887 C CA . TYR A 1 109 ? -17.161 2.495 0.160 1.00 89.69 109 TYR A CA 1
ATOM 888 C C . TYR A 1 109 ? -18.666 2.633 -0.144 1.00 89.69 109 TYR A C 1
ATOM 890 O O . TYR A 1 109 ? -19.493 2.221 0.659 1.00 89.69 109 TYR A O 1
ATOM 898 N N . LEU A 1 110 ? -19.035 3.279 -1.256 1.00 90.81 110 LEU A N 1
ATOM 899 C CA . LEU A 1 110 ? -20.416 3.360 -1.743 1.00 90.81 110 LEU A CA 1
ATOM 900 C C . LEU A 1 110 ? -20.667 2.416 -2.925 1.00 90.81 110 LEU A C 1
ATOM 902 O O . LEU A 1 110 ? -21.786 2.393 -3.427 1.00 90.81 110 LEU A O 1
ATOM 906 N N . LEU A 1 111 ? -19.652 1.668 -3.378 1.00 87.75 111 LEU A N 1
ATOM 907 C CA . LEU A 1 111 ? -19.813 0.664 -4.434 1.00 87.75 111 LEU A CA 1
ATOM 908 C C . LEU A 1 111 ? -20.701 -0.493 -3.959 1.00 87.75 111 LEU A C 1
ATOM 910 O O . LEU A 1 111 ? -21.551 -0.954 -4.711 1.00 87.75 111 LEU A O 1
ATOM 914 N N . ASN A 1 112 ? -20.533 -0.912 -2.701 1.00 88.81 112 ASN A N 1
ATOM 915 C CA . ASN A 1 112 ? -21.400 -1.868 -2.026 1.00 88.81 112 ASN A CA 1
ATOM 916 C C . ASN A 1 112 ? -21.743 -1.334 -0.623 1.00 88.81 112 ASN A C 1
ATOM 918 O O . ASN A 1 112 ? -20.849 -0.947 0.127 1.00 88.81 112 ASN A O 1
ATOM 922 N N . LEU A 1 113 ? -23.039 -1.260 -0.299 1.00 90.25 113 LEU A N 1
ATOM 923 C CA . LEU A 1 113 ? -23.535 -0.731 0.977 1.00 90.25 113 LEU A CA 1
ATOM 924 C C . LEU A 1 113 ? -23.719 -1.827 2.043 1.00 90.25 113 LEU A C 1
ATOM 926 O O . LEU A 1 113 ? -24.030 -1.517 3.195 1.00 90.25 113 LEU A O 1
ATOM 930 N N . ASP A 1 114 ? -23.517 -3.093 1.674 1.00 89.81 114 ASP A N 1
ATOM 931 C CA . ASP A 1 114 ? -23.553 -4.210 2.605 1.00 89.81 114 ASP A CA 1
ATOM 932 C C . ASP A 1 114 ? -22.426 -4.081 3.635 1.00 89.81 114 ASP A C 1
ATOM 934 O O . ASP A 1 114 ? -21.258 -3.864 3.301 1.00 89.81 114 ASP A O 1
ATOM 938 N N . VAL A 1 115 ? -22.775 -4.246 4.915 1.00 89.62 115 VAL A N 1
ATOM 939 C CA . VAL A 1 115 ? -21.863 -4.025 6.055 1.00 89.62 115 VAL A CA 1
ATOM 940 C C . VAL A 1 115 ? -20.656 -4.969 6.028 1.00 89.62 115 VAL A C 1
ATOM 942 O O . VAL A 1 115 ? -19.575 -4.594 6.472 1.00 89.62 115 VAL A O 1
ATOM 945 N N . ASN A 1 116 ? -20.846 -6.177 5.492 1.00 88.44 116 ASN A N 1
ATOM 946 C CA . ASN A 1 116 ? -19.822 -7.221 5.399 1.00 88.44 116 ASN A CA 1
ATOM 947 C C . ASN A 1 116 ? -19.204 -7.322 3.996 1.00 88.44 116 ASN A C 1
ATOM 949 O O . ASN A 1 116 ? -18.659 -8.366 3.647 1.00 88.44 116 ASN A O 1
ATOM 953 N N . SER A 1 117 ? -19.335 -6.280 3.173 1.00 88.00 117 SER A N 1
ATOM 954 C CA . SER A 1 117 ? -18.615 -6.197 1.903 1.00 88.00 117 SER A CA 1
ATOM 955 C C . SER A 1 117 ? -17.120 -5.935 2.148 1.00 88.00 117 SER A C 1
ATOM 957 O O . SER A 1 117 ? -16.583 -6.165 3.235 1.00 88.00 117 SER A O 1
ATOM 959 N N . ALA A 1 118 ? -16.408 -5.461 1.134 1.00 88.81 118 ALA A N 1
ATOM 960 C CA . ALA A 1 118 ? -14.987 -5.197 1.253 1.00 88.81 118 ALA A CA 1
ATOM 961 C C . ALA A 1 118 ? -14.662 -4.056 2.236 1.00 88.81 118 ALA A C 1
ATOM 963 O O . ALA A 1 118 ? -15.297 -2.998 2.261 1.00 88.81 118 ALA A O 1
ATOM 964 N N . TYR A 1 119 ? -13.605 -4.256 3.025 1.00 91.12 119 TYR A N 1
ATOM 965 C CA . TYR A 1 119 ? -13.131 -3.266 3.986 1.00 91.12 119 TYR A CA 1
ATOM 966 C C . TYR A 1 119 ? -12.484 -2.061 3.283 1.00 91.12 119 TYR A C 1
ATOM 968 O O . TYR A 1 119 ? -11.506 -2.206 2.543 1.00 91.12 119 TYR A O 1
ATOM 976 N N . TYR A 1 120 ? -12.997 -0.865 3.581 1.00 91.12 120 TYR A N 1
ATOM 977 C CA . TYR A 1 120 ? -12.420 0.419 3.184 1.00 91.12 120 TYR A CA 1
ATOM 978 C C . TYR A 1 120 ? -11.638 1.033 4.347 1.00 91.12 120 TYR A C 1
ATOM 980 O O . TYR A 1 120 ? -12.224 1.296 5.398 1.00 91.12 120 TYR A O 1
ATOM 988 N N . ASP A 1 121 ? -10.351 1.332 4.153 1.00 91.25 121 ASP A N 1
ATOM 989 C CA . ASP A 1 121 ? -9.557 2.107 5.114 1.00 91.25 121 ASP A CA 1
ATOM 990 C C . ASP A 1 121 ? -9.688 3.618 4.814 1.00 91.25 121 ASP A C 1
ATOM 992 O O . ASP A 1 121 ? -9.116 4.107 3.833 1.00 91.25 121 ASP A O 1
ATOM 996 N N . PRO A 1 122 ? -10.383 4.419 5.650 1.00 92.19 122 PRO A N 1
ATOM 997 C CA . PRO A 1 122 ? -10.562 5.849 5.402 1.00 92.19 122 PRO A CA 1
ATOM 998 C C . PRO A 1 122 ? -9.270 6.662 5.517 1.00 92.19 122 PRO A C 1
ATOM 1000 O O . PRO A 1 122 ? -9.207 7.767 4.973 1.00 92.19 122 PRO A O 1
ATOM 1003 N N . LYS A 1 123 ? -8.254 6.146 6.223 1.00 92.00 123 LYS A N 1
ATOM 1004 C CA . LYS A 1 123 ? -6.981 6.842 6.447 1.00 92.00 123 LYS A CA 1
ATOM 1005 C C . LYS A 1 123 ? -6.131 6.844 5.185 1.00 92.00 123 LYS A C 1
ATOM 1007 O O . LYS A 1 123 ? -5.577 7.876 4.817 1.00 92.00 123 LYS A O 1
ATOM 1012 N N . THR A 1 124 ? -6.031 5.691 4.536 1.00 87.50 124 THR A N 1
ATOM 1013 C CA . THR A 1 124 ? -5.220 5.494 3.327 1.00 87.50 124 THR A CA 1
ATOM 1014 C C . THR A 1 124 ? -6.048 5.574 2.043 1.00 87.50 124 THR A C 1
ATOM 1016 O O . THR A 1 124 ? -5.484 5.720 0.961 1.00 87.50 124 THR A O 1
ATOM 1019 N N . ARG A 1 125 ? -7.386 5.570 2.155 1.00 86.81 125 ARG A N 1
ATOM 1020 C CA . ARG A 1 125 ? -8.353 5.631 1.043 1.00 86.81 125 ARG A CA 1
ATOM 1021 C C . ARG A 1 125 ? -8.226 4.452 0.069 1.00 86.81 125 ARG A C 1
ATOM 1023 O O . ARG A 1 125 ? -8.551 4.577 -1.118 1.00 86.81 125 A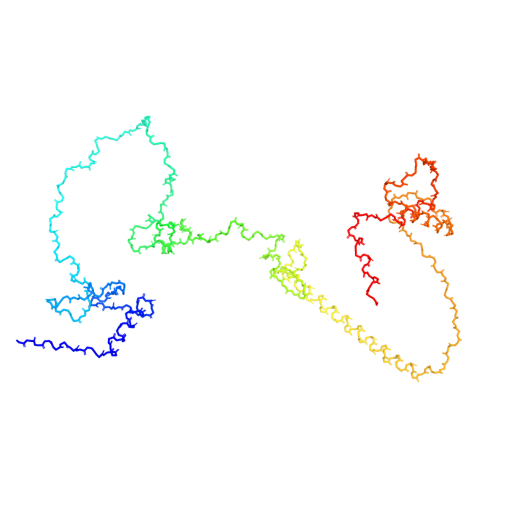RG A O 1
ATOM 1030 N N . SER A 1 126 ? -7.767 3.307 0.563 1.00 86.12 126 SER A N 1
ATOM 1031 C CA . SER A 1 126 ? -7.688 2.053 -0.181 1.00 86.12 126 SER A CA 1
ATOM 1032 C C . SER A 1 126 ? -8.795 1.085 0.242 1.00 86.12 126 SER A C 1
ATOM 1034 O O . SER A 1 126 ? -9.284 1.110 1.373 1.00 86.12 126 SER A O 1
ATOM 1036 N N . MET A 1 127 ? -9.212 0.259 -0.715 1.00 85.00 127 MET A N 1
ATOM 1037 C CA . MET A 1 127 ? -9.942 -0.978 -0.444 1.00 85.00 127 MET A CA 1
ATOM 1038 C C . MET A 1 127 ? -8.901 -2.093 -0.314 1.00 85.00 127 MET A C 1
ATOM 1040 O O . MET A 1 127 ? -7.806 -1.957 -0.861 1.00 85.00 127 MET A O 1
ATOM 1044 N N . ARG A 1 128 ? -9.205 -3.148 0.443 1.00 85.44 128 ARG A N 1
ATOM 1045 C CA . ARG A 1 128 ? -8.358 -4.356 0.495 1.00 85.44 128 ARG A CA 1
ATOM 1046 C C . ARG A 1 128 ? -8.859 -5.488 -0.384 1.00 85.44 128 ARG A C 1
ATOM 1048 O O . ARG A 1 128 ? -8.049 -6.259 -0.868 1.00 85.44 128 ARG A O 1
ATOM 1055 N N . GLU A 1 129 ? -10.174 -5.588 -0.509 1.00 86.81 129 GLU A N 1
ATOM 1056 C CA . GLU A 1 129 ? -10.856 -6.656 -1.227 1.00 86.81 129 GLU A CA 1
ATOM 1057 C C . GLU A 1 129 ? -11.787 -6.041 -2.268 1.00 86.81 129 GLU A C 1
ATOM 1059 O O . GLU A 1 129 ? -12.180 -4.869 -2.165 1.00 86.81 129 GLU A O 1
ATOM 1064 N N . ASP A 1 130 ? -12.195 -6.855 -3.232 1.00 85.38 130 ASP A N 1
ATOM 1065 C CA . ASP A 1 130 ? -13.180 -6.454 -4.224 1.00 85.38 130 ASP A CA 1
ATOM 1066 C C . ASP A 1 130 ? -14.573 -6.329 -3.580 1.00 85.38 130 ASP A C 1
ATOM 1068 O O . ASP A 1 130 ? -15.081 -7.294 -3.006 1.00 85.38 130 ASP A O 1
ATOM 1072 N N . PRO A 1 131 ? -15.254 -5.171 -3.692 1.00 86.38 131 PRO A N 1
ATOM 1073 C CA . PRO A 1 131 ? -16.596 -4.988 -3.131 1.00 86.38 131 PRO A CA 1
ATOM 1074 C C . PRO A 1 131 ? -17.686 -5.788 -3.865 1.00 86.38 131 PRO A C 1
ATOM 1076 O O . PRO A 1 131 ? -18.791 -5.934 -3.340 1.00 86.38 131 PRO A O 1
ATOM 1079 N N . LEU A 1 132 ? -17.387 -6.276 -5.074 1.00 85.38 132 LEU A N 1
ATOM 1080 C CA . LEU A 1 132 ? -18.277 -7.052 -5.941 1.00 85.38 132 LEU A CA 1
ATOM 1081 C C . LEU A 1 132 ? -17.505 -8.257 -6.515 1.00 85.38 132 LEU A C 1
ATOM 1083 O O . LEU A 1 132 ? -17.082 -8.217 -7.675 1.00 85.38 132 LEU A O 1
ATOM 1087 N N . PRO A 1 133 ? -17.259 -9.312 -5.716 1.00 84.69 133 PRO A N 1
ATOM 1088 C CA . PRO A 1 133 ? -16.461 -10.456 -6.153 1.00 84.69 133 PRO A CA 1
ATOM 1089 C C . PRO A 1 133 ? -17.148 -11.245 -7.276 1.00 84.69 133 PRO A C 1
ATOM 1091 O O . PRO A 1 133 ? -16.490 -11.568 -8.263 1.00 84.69 133 PRO A O 1
ATOM 1094 N N . ASP A 1 134 ? -18.466 -11.439 -7.180 1.00 85.62 134 ASP A N 1
ATOM 1095 C CA . ASP A 1 134 ? -19.257 -12.315 -8.062 1.00 85.62 134 ASP A CA 1
ATOM 1096 C C . ASP A 1 134 ? -19.589 -11.716 -9.440 1.00 85.62 134 ASP A C 1
ATOM 1098 O O . ASP A 1 134 ? -20.169 -12.391 -10.288 1.00 85.62 134 ASP A O 1
ATOM 1102 N N . MET A 1 135 ? -19.261 -10.443 -9.675 1.00 83.75 135 MET A N 1
ATOM 1103 C CA . MET A 1 135 ? -19.496 -9.805 -10.970 1.00 83.75 135 MET A CA 1
ATOM 1104 C C . MET A 1 135 ? -18.482 -10.246 -12.031 1.00 83.75 135 MET A C 1
ATOM 1106 O O . MET A 1 135 ? -17.334 -10.559 -11.712 1.00 83.75 135 MET A O 1
ATOM 1110 N N . ASP A 1 136 ? -18.887 -10.205 -13.302 1.00 83.62 136 ASP A N 1
ATOM 1111 C CA . ASP A 1 136 ? -17.987 -10.474 -14.425 1.00 83.62 136 ASP A CA 1
ATOM 1112 C C . ASP A 1 136 ? -16.845 -9.435 -14.481 1.00 83.62 136 ASP A C 1
ATOM 1114 O O . ASP A 1 136 ? -17.117 -8.231 -14.415 1.00 83.62 136 ASP A O 1
ATOM 1118 N N . PRO A 1 137 ? -15.567 -9.848 -14.606 1.00 81.56 137 PRO A N 1
ATOM 1119 C CA . PRO A 1 137 ? -14.431 -8.926 -14.615 1.00 81.56 137 PRO A CA 1
ATOM 1120 C C . PRO A 1 137 ? -14.474 -7.846 -15.702 1.00 81.56 137 PRO A C 1
ATOM 1122 O O . PRO A 1 137 ? -13.881 -6.790 -15.505 1.00 81.56 137 PRO A O 1
ATOM 1125 N N . ASN A 1 138 ? -15.161 -8.075 -16.826 1.00 78.81 138 ASN A N 1
ATOM 1126 C CA . ASN A 1 138 ? -15.188 -7.133 -17.946 1.00 78.81 138 ASN A CA 1
ATOM 1127 C C . ASN A 1 138 ? -16.227 -6.009 -17.754 1.00 78.81 138 ASN A C 1
ATOM 1129 O O . ASN A 1 138 ? -16.121 -4.945 -18.361 1.00 78.81 138 ASN A O 1
ATOM 1133 N N . GLU A 1 139 ? -17.211 -6.224 -16.877 1.00 77.62 139 GLU A N 1
ATOM 1134 C CA . GLU A 1 139 ? -18.222 -5.230 -16.489 1.00 77.62 139 GLU A CA 1
ATOM 1135 C C . GLU A 1 139 ? -17.844 -4.463 -15.208 1.00 77.62 139 GLU A C 1
ATOM 1137 O O . GLU A 1 139 ? -18.487 -3.473 -14.843 1.00 77.62 139 GLU A O 1
ATOM 1142 N N . LYS A 1 140 ? -16.782 -4.888 -14.510 1.00 71.75 140 LYS A N 1
ATOM 1143 C CA . LYS A 1 140 ? -16.294 -4.224 -13.296 1.00 71.75 140 LYS A CA 1
ATOM 1144 C C . LYS A 1 140 ? -15.622 -2.890 -13.644 1.00 71.75 140 LYS A C 1
ATOM 1146 O O . LYS A 1 140 ? -14.491 -2.831 -14.111 1.00 71.75 140 LYS A O 1
ATOM 1151 N N . PHE A 1 141 ? -16.303 -1.792 -13.317 1.00 65.88 141 PHE A N 1
ATOM 1152 C CA . PHE A 1 141 ? -15.773 -0.422 -13.424 1.00 65.88 141 PHE A CA 1
ATOM 1153 C C . PHE A 1 141 ? -14.558 -0.167 -12.511 1.00 65.88 141 PHE A C 1
ATOM 1155 O O . PHE A 1 141 ? -13.718 0.686 -12.791 1.00 65.88 141 PHE A O 1
ATOM 1162 N N . TYR A 1 142 ? -14.466 -0.902 -11.402 1.00 63.56 142 TYR A N 1
ATOM 1163 C CA . TYR A 1 142 ? -13.372 -0.811 -10.445 1.00 63.56 142 TYR A CA 1
ATOM 1164 C C . TYR A 1 142 ? -12.466 -2.036 -10.605 1.00 63.56 142 TYR A C 1
ATOM 1166 O O . TYR A 1 142 ? -12.801 -3.121 -10.142 1.00 63.56 142 TYR A O 1
ATOM 1174 N N . MET A 1 143 ? -11.334 -1.859 -11.284 1.00 56.66 143 MET A N 1
ATOM 1175 C CA . MET A 1 143 ? -10.238 -2.828 -11.293 1.00 56.66 143 MET A CA 1
ATOM 1176 C C . MET A 1 143 ? -9.280 -2.458 -10.161 1.00 56.66 143 MET A C 1
ATOM 1178 O O . MET A 1 143 ? -8.673 -1.380 -10.184 1.00 56.66 143 MET A O 1
ATOM 1182 N N . ASP A 1 144 ? -9.166 -3.326 -9.156 1.00 55.72 144 ASP A N 1
ATOM 1183 C CA . ASP A 1 144 ? -8.286 -3.137 -8.005 1.00 55.72 144 ASP A CA 1
ATOM 1184 C C . ASP A 1 144 ? -6.827 -3.409 -8.391 1.00 55.72 144 ASP A C 1
ATOM 1186 O O . ASP A 1 144 ? -6.193 -4.387 -8.016 1.00 55.72 144 ASP A O 1
ATOM 1190 N N . THR A 1 145 ? -6.268 -2.528 -9.211 1.00 52.38 145 THR A N 1
ATOM 1191 C CA . THR A 1 145 ? -4.833 -2.510 -9.484 1.00 52.38 145 THR A CA 1
ATOM 1192 C C . THR A 1 145 ? -4.304 -1.113 -9.255 1.00 52.38 145 THR A C 1
ATOM 1194 O O . THR A 1 145 ? -3.760 -0.468 -10.150 1.00 52.38 145 THR A O 1
ATOM 1197 N N . SER A 1 146 ? -4.376 -0.647 -8.007 1.00 57.94 146 SER A N 1
ATOM 1198 C CA . SER A 1 146 ? -3.303 0.217 -7.519 1.00 57.94 146 SER A CA 1
ATOM 1199 C C . SER A 1 146 ? -2.093 -0.658 -7.193 1.00 57.94 146 SER A C 1
ATOM 1201 O O . SER A 1 146 ? -1.700 -0.791 -6.035 1.00 57.94 146 SER A O 1
ATOM 1203 N N . ILE A 1 147 ? -1.506 -1.268 -8.230 1.00 57.12 147 ILE A N 1
ATOM 1204 C CA . ILE A 1 147 ? -0.126 -1.744 -8.157 1.00 57.12 147 ILE A CA 1
ATOM 1205 C C . ILE A 1 147 ? 0.686 -0.507 -7.760 1.00 57.12 147 ILE A C 1
ATOM 1207 O O . ILE A 1 147 ? 0.483 0.552 -8.370 1.00 57.12 147 ILE A O 1
ATOM 1211 N N . PRO A 1 148 ? 1.531 -0.573 -6.720 1.00 60.38 148 PRO A N 1
ATOM 1212 C CA . PRO A 1 148 ? 2.384 0.544 -6.354 1.00 60.38 148 PRO A CA 1
ATOM 1213 C C . PRO A 1 148 ? 3.304 0.845 -7.539 1.00 60.38 148 PRO A C 1
ATOM 1215 O O . PRO A 1 148 ? 4.323 0.196 -7.728 1.00 60.38 148 PRO A O 1
ATOM 1218 N N . ARG A 1 149 ? 2.907 1.808 -8.372 1.00 61.62 149 ARG A N 1
ATOM 1219 C CA . ARG A 1 149 ? 3.724 2.294 -9.479 1.00 61.62 149 ARG A CA 1
ATOM 1220 C C . ARG A 1 149 ? 4.840 3.124 -8.873 1.00 61.62 149 ARG A C 1
ATOM 1222 O O . ARG A 1 149 ? 4.561 4.040 -8.092 1.00 61.62 149 ARG A O 1
ATOM 1229 N N . SER A 1 150 ? 6.093 2.824 -9.207 1.00 73.94 150 SER A N 1
ATOM 1230 C CA . SER A 1 150 ? 7.152 3.783 -8.919 1.00 73.94 150 SER A CA 1
ATOM 1231 C C . SER A 1 150 ? 6.894 5.082 -9.696 1.00 73.94 150 SER A C 1
ATOM 1233 O O . SER A 1 150 ? 6.097 5.147 -10.632 1.00 73.94 150 SER A O 1
ATOM 1235 N N . LYS A 1 151 ? 7.546 6.169 -9.273 1.00 79.81 151 LYS A N 1
ATOM 1236 C CA . LYS A 1 151 ? 7.452 7.482 -9.934 1.00 79.81 151 LYS A CA 1
ATOM 1237 C C . LYS A 1 151 ? 7.841 7.423 -11.423 1.00 79.81 151 LYS A C 1
ATOM 1239 O O . LYS A 1 151 ? 7.492 8.329 -12.174 1.00 79.81 151 LYS A O 1
ATOM 1244 N N . TYR A 1 152 ? 8.596 6.402 -11.815 1.00 73.44 152 TYR A N 1
ATOM 1245 C CA . TYR A 1 152 ? 9.117 6.215 -13.158 1.00 73.44 152 TYR A CA 1
ATOM 1246 C C . TYR A 1 152 ? 8.272 5.183 -13.900 1.00 73.44 152 TYR A C 1
ATOM 1248 O O . TYR A 1 152 ? 7.787 4.225 -13.305 1.00 73.44 152 TYR A O 1
ATOM 1256 N N . GLU A 1 153 ? 8.090 5.385 -15.202 1.00 72.56 153 GLU A N 1
ATOM 1257 C CA . GLU A 1 153 ? 7.397 4.422 -16.053 1.00 72.56 153 GLU A CA 1
ATOM 1258 C C . GLU A 1 153 ? 8.194 3.111 -16.088 1.00 72.56 153 GLU A C 1
ATOM 1260 O O . GLU A 1 153 ? 9.262 3.006 -16.692 1.00 72.56 153 GLU A O 1
ATOM 1265 N N . GLU A 1 154 ? 7.690 2.107 -15.377 1.00 71.69 154 GLU A N 1
ATOM 1266 C CA . GLU A 1 154 ? 8.237 0.757 -15.399 1.00 71.69 154 GLU A CA 1
ATOM 1267 C C . GLU A 1 154 ? 7.871 0.087 -16.726 1.00 71.69 154 GLU A C 1
ATOM 1269 O O . GLU A 1 154 ? 6.751 0.215 -17.215 1.00 71.69 154 GLU A O 1
ATOM 1274 N N . GLY A 1 155 ? 8.824 -0.623 -17.328 1.00 72.88 155 GLY A N 1
ATOM 1275 C CA . GLY A 1 155 ? 8.604 -1.303 -18.607 1.00 72.88 155 GLY A CA 1
ATOM 1276 C C . GLY A 1 155 ? 8.951 -0.487 -19.856 1.00 72.88 155 GLY A C 1
ATOM 1277 O O . GLY A 1 155 ? 8.770 -0.988 -20.964 1.00 72.88 155 GLY A O 1
ATOM 1278 N N . VAL A 1 156 ? 9.506 0.725 -19.716 1.00 78.12 156 VAL A N 1
ATOM 1279 C CA . VAL A 1 156 ? 10.131 1.440 -20.843 1.00 78.12 156 VAL A CA 1
ATOM 1280 C C . VAL A 1 156 ? 11.532 0.879 -21.064 1.00 78.12 156 VAL A C 1
ATOM 1282 O O . VAL A 1 156 ? 12.522 1.322 -20.479 1.00 78.12 156 VAL A O 1
ATOM 1285 N N . TYR A 1 157 ? 11.612 -0.154 -21.892 1.00 80.88 157 TYR A N 1
ATOM 1286 C CA . TYR A 1 157 ? 12.878 -0.766 -22.261 1.00 80.88 157 TYR A CA 1
ATOM 1287 C C . TYR A 1 157 ? 13.439 -0.131 -23.534 1.00 80.88 157 TYR A C 1
ATOM 1289 O O . TYR A 1 157 ? 12.729 0.131 -24.502 1.00 80.88 157 TYR A O 1
ATOM 1297 N N . ILE A 1 158 ? 14.747 0.105 -23.535 1.00 83.00 158 ILE A N 1
ATOM 1298 C CA . ILE A 1 158 ? 15.462 0.692 -24.671 1.00 83.00 158 ILE A CA 1
ATOM 1299 C C . ILE A 1 158 ? 15.543 -0.356 -25.790 1.00 83.00 158 ILE A C 1
ATOM 1301 O O . ILE A 1 158 ? 15.808 -1.521 -25.505 1.00 83.00 158 ILE A O 1
ATOM 1305 N N . ASN A 1 159 ? 15.341 0.047 -27.048 1.00 83.81 159 ASN A N 1
ATOM 1306 C CA . ASN A 1 159 ? 15.586 -0.758 -28.257 1.00 83.81 159 ASN A CA 1
ATOM 1307 C C . ASN A 1 159 ? 14.934 -2.159 -28.264 1.00 83.81 159 ASN A C 1
ATOM 1309 O O . ASN A 1 159 ? 15.558 -3.144 -28.670 1.00 83.81 159 ASN A O 1
ATOM 1313 N N . ASN A 1 160 ? 13.666 -2.232 -27.838 1.00 84.94 160 ASN A N 1
ATOM 1314 C CA . ASN A 1 160 ? 12.824 -3.440 -27.833 1.00 84.94 160 ASN A CA 1
ATOM 1315 C C . ASN A 1 160 ? 13.381 -4.611 -27.004 1.00 84.94 160 ASN A C 1
ATOM 1317 O O . ASN A 1 160 ? 13.052 -5.773 -27.248 1.00 84.94 160 ASN A O 1
ATOM 1321 N N . HIS A 1 161 ? 14.224 -4.326 -26.012 1.00 86.06 161 HIS A N 1
ATOM 1322 C CA . HIS A 1 161 ? 14.579 -5.310 -24.991 1.00 86.06 161 HIS A CA 1
ATOM 1323 C C . HIS A 1 161 ? 13.389 -5.561 -24.054 1.00 86.06 161 HIS A C 1
ATOM 1325 O O . HIS A 1 161 ? 12.536 -4.704 -23.889 1.00 86.06 161 HIS A O 1
ATOM 1331 N N . THR A 1 162 ? 13.319 -6.724 -23.407 1.00 87.62 162 THR A N 1
ATOM 1332 C CA . THR A 1 162 ? 12.325 -7.002 -22.340 1.00 87.62 162 THR A CA 1
ATOM 1333 C C . THR A 1 162 ? 12.935 -6.908 -20.940 1.00 87.62 162 THR A C 1
ATOM 1335 O O . THR A 1 162 ? 12.310 -7.242 -19.937 1.00 87.62 162 THR A O 1
ATOM 1338 N N . SER A 1 163 ? 14.199 -6.492 -20.861 1.00 88.31 163 SER A N 1
ATOM 1339 C CA . SER A 1 163 ? 14.966 -6.410 -19.623 1.00 88.31 163 SER A CA 1
ATOM 1340 C C . SER A 1 163 ? 15.907 -5.212 -19.654 1.00 88.31 163 SER A C 1
ATOM 1342 O O . SER A 1 163 ? 16.330 -4.762 -20.717 1.00 88.31 163 SER A O 1
ATOM 1344 N N . VAL A 1 164 ? 16.242 -4.687 -18.477 1.00 89.38 164 VAL A N 1
ATOM 1345 C CA . VAL A 1 164 ? 17.157 -3.547 -18.339 1.00 89.38 164 VAL A CA 1
ATOM 1346 C C . VAL A 1 164 ? 18.606 -4.006 -18.535 1.00 89.38 164 VAL A C 1
ATOM 1348 O O . VAL A 1 164 ? 18.965 -5.142 -18.215 1.00 89.38 164 VAL A O 1
ATOM 1351 N N . TRP A 1 165 ? 19.455 -3.123 -19.056 1.00 88.81 165 TRP A N 1
ATOM 1352 C CA . TRP A 1 165 ? 20.900 -3.341 -19.128 1.00 88.81 165 TRP A CA 1
ATOM 1353 C C . TRP A 1 165 ? 21.490 -3.657 -17.744 1.00 88.81 165 TRP A C 1
ATOM 1355 O O . TRP A 1 165 ? 21.203 -2.948 -16.783 1.00 88.81 165 TRP A O 1
ATOM 1365 N N . GLY A 1 166 ? 22.317 -4.701 -17.640 1.00 90.25 166 GLY A N 1
ATOM 1366 C CA . GLY A 1 166 ? 22.874 -5.168 -16.363 1.00 90.25 166 GLY A CA 1
ATOM 1367 C C . GLY A 1 166 ? 22.027 -6.234 -15.660 1.00 90.25 166 GLY A C 1
ATOM 1368 O O . GLY A 1 166 ? 22.410 -6.729 -14.607 1.00 90.25 166 GLY A O 1
ATOM 1369 N N . SER A 1 167 ? 20.906 -6.645 -16.257 1.00 91.25 167 SER A N 1
ATOM 1370 C CA . SER A 1 167 ? 20.105 -7.781 -15.778 1.00 91.25 167 SER A CA 1
ATOM 1371 C C . SER A 1 167 ? 20.777 -9.148 -15.982 1.00 91.25 167 SER A C 1
ATOM 1373 O O . SER A 1 167 ? 20.273 -10.153 -15.477 1.00 91.25 167 SER A O 1
ATOM 1375 N N . TRP A 1 168 ? 21.899 -9.207 -16.707 1.00 90.81 168 TRP A N 1
ATOM 1376 C CA . TRP A 1 168 ? 22.671 -10.421 -16.965 1.00 90.81 168 TRP A CA 1
ATOM 1377 C C . TRP A 1 168 ? 24.178 -10.174 -16.835 1.00 90.81 168 TRP A C 1
ATOM 1379 O O . TRP A 1 168 ? 24.668 -9.108 -17.206 1.00 90.81 168 TRP A O 1
ATOM 1389 N N . TRP A 1 169 ? 24.905 -11.166 -16.317 1.00 91.44 169 TRP A N 1
ATOM 1390 C CA . TRP A 1 169 ? 26.350 -11.122 -16.082 1.00 91.44 169 TRP A CA 1
ATOM 1391 C C . TRP A 1 169 ? 26.991 -12.452 -16.479 1.00 91.44 169 TRP A C 1
ATOM 1393 O O . TRP A 1 169 ? 26.532 -13.514 -16.050 1.00 91.44 169 TRP A O 1
ATOM 1403 N N . LYS A 1 170 ? 28.063 -12.404 -17.275 1.00 88.75 170 LYS A N 1
ATOM 1404 C CA . LYS A 1 170 ? 28.903 -13.568 -17.593 1.00 88.75 170 LYS A CA 1
ATOM 1405 C C . LYS A 1 170 ? 30.322 -13.103 -17.912 1.00 88.75 170 LYS A C 1
ATOM 1407 O O . LYS A 1 170 ? 30.499 -12.177 -18.690 1.00 88.75 170 LYS A O 1
ATOM 1412 N N . GLY A 1 171 ? 31.329 -13.758 -17.328 1.00 85.81 171 GLY A N 1
ATOM 1413 C CA . GLY A 1 171 ? 32.737 -13.576 -17.711 1.00 85.81 171 GLY A CA 1
ATOM 1414 C C . GLY A 1 171 ? 33.232 -12.125 -17.673 1.00 85.81 171 GLY A C 1
ATOM 1415 O O . GLY A 1 171 ? 33.810 -11.665 -18.648 1.00 85.81 171 GLY A O 1
ATOM 1416 N N . HIS A 1 172 ? 32.993 -11.407 -16.571 1.00 89.44 172 HIS A N 1
ATOM 1417 C CA . HIS A 1 172 ? 33.347 -9.987 -16.400 1.00 89.44 172 HIS A CA 1
ATOM 1418 C C . HIS A 1 172 ? 32.611 -8.993 -17.316 1.00 89.44 172 HIS A C 1
ATOM 1420 O O . HIS A 1 172 ? 33.003 -7.831 -17.407 1.00 89.44 172 HIS A O 1
ATOM 1426 N N . GLN A 1 173 ? 31.520 -9.413 -17.961 1.00 91.62 173 GLN A N 1
ATOM 1427 C CA . GLN A 1 173 ? 30.718 -8.557 -18.831 1.00 91.62 173 GLN A CA 1
ATOM 1428 C C . GLN A 1 173 ? 29.253 -8.515 -18.384 1.00 91.62 173 GLN A C 1
ATOM 1430 O O . GLN A 1 173 ? 28.634 -9.547 -18.106 1.00 91.62 173 GLN A O 1
ATOM 1435 N N . TRP A 1 174 ? 28.702 -7.298 -18.332 1.00 93.12 174 TRP A N 1
ATOM 1436 C CA . TRP A 1 174 ? 27.277 -7.041 -18.115 1.00 93.12 174 TRP A CA 1
ATOM 1437 C C . TRP A 1 174 ? 26.528 -7.065 -19.448 1.00 93.12 174 TRP A C 1
ATOM 1439 O O . TRP A 1 174 ? 27.067 -6.665 -20.479 1.00 93.12 174 TRP A O 1
ATOM 1449 N N . GLY A 1 175 ? 25.267 -7.486 -19.421 1.00 92.62 175 GLY A N 1
ATOM 1450 C CA . GLY A 1 175 ? 24.414 -7.504 -20.601 1.00 92.62 175 GLY A CA 1
ATOM 1451 C C . GLY A 1 175 ? 22.923 -7.514 -20.286 1.00 92.62 175 GLY A C 1
ATOM 1452 O O . GLY A 1 175 ? 22.495 -7.362 -19.137 1.00 92.62 175 GLY A O 1
ATOM 1453 N N . TYR A 1 176 ? 22.125 -7.680 -21.337 1.00 91.94 176 TYR A N 1
ATOM 1454 C CA . TYR A 1 176 ? 20.671 -7.824 -21.249 1.00 91.94 176 TYR A CA 1
ATOM 1455 C C . TYR A 1 176 ? 20.272 -9.283 -20.995 1.00 91.94 176 TYR A C 1
ATOM 1457 O O . TYR A 1 176 ? 20.745 -10.179 -21.688 1.00 91.94 176 TYR A O 1
ATOM 1465 N N . LYS A 1 177 ? 19.348 -9.550 -20.067 1.00 90.44 177 LYS A N 1
ATOM 1466 C CA . LYS A 1 177 ? 18.852 -10.910 -19.779 1.00 90.44 177 LYS A CA 1
ATOM 1467 C C . LYS A 1 177 ? 18.080 -11.530 -20.938 1.00 90.44 177 LYS A C 1
ATOM 1469 O O . LYS A 1 177 ? 18.169 -12.735 -21.145 1.00 90.44 177 LYS A O 1
ATOM 1474 N N . CYS A 1 178 ? 17.339 -10.723 -21.689 1.00 89.00 178 CYS A N 1
ATOM 1475 C CA . CYS A 1 178 ? 16.507 -11.195 -22.794 1.00 89.00 178 CYS A CA 1
ATOM 1476 C C . CYS A 1 178 ? 17.309 -11.751 -23.975 1.00 89.00 178 CYS A C 1
ATOM 1478 O O . CYS A 1 178 ? 16.934 -12.774 -24.534 1.00 89.00 178 CYS A O 1
ATOM 1480 N N . CYS A 1 179 ? 18.412 -11.090 -24.326 1.00 87.69 179 CYS A N 1
ATOM 1481 C CA . CYS A 1 179 ? 19.169 -11.359 -25.548 1.00 87.69 179 CYS A CA 1
ATOM 1482 C C . CYS A 1 179 ? 20.642 -11.753 -25.279 1.00 87.69 179 CYS A C 1
ATOM 1484 O O . CYS A 1 179 ? 21.371 -12.060 -26.215 1.00 87.69 179 CYS A O 1
ATOM 1486 N N . LYS A 1 180 ? 21.096 -11.733 -24.011 1.00 88.06 180 LYS A N 1
ATOM 1487 C CA . LYS A 1 180 ? 22.491 -11.950 -23.554 1.00 88.06 180 LYS A CA 1
ATOM 1488 C C . LYS A 1 180 ? 23.546 -11.083 -24.264 1.00 88.06 180 LYS A C 1
ATOM 1490 O O . LYS A 1 180 ? 24.735 -11.379 -24.220 1.00 88.06 180 LYS A O 1
ATOM 1495 N N . GLN A 1 181 ? 23.126 -9.994 -24.904 1.00 87.94 181 GLN A N 1
ATOM 1496 C CA . GLN A 1 181 ? 24.026 -9.058 -25.569 1.00 87.94 181 GLN A CA 1
ATOM 1497 C C . GLN A 1 181 ? 24.800 -8.242 -24.532 1.00 87.94 181 GLN A C 1
ATOM 1499 O O . GLN A 1 181 ? 24.204 -7.681 -23.610 1.00 87.94 181 GLN A O 1
ATOM 1504 N N . THR A 1 182 ? 26.114 -8.145 -24.727 1.00 89.69 182 THR A N 1
ATOM 1505 C CA . THR A 1 182 ? 27.066 -7.408 -23.879 1.00 89.69 182 THR A CA 1
ATOM 1506 C C . THR A 1 182 ? 27.396 -6.018 -24.421 1.00 89.69 182 THR A C 1
ATOM 1508 O O . THR A 1 182 ? 28.343 -5.384 -23.963 1.00 89.69 182 THR A O 1
ATOM 1511 N N . ILE A 1 183 ? 26.591 -5.496 -25.356 1.00 89.38 183 ILE A N 1
ATOM 1512 C CA . ILE A 1 183 ? 26.712 -4.129 -25.888 1.00 89.38 183 ILE A CA 1
ATOM 1513 C C . ILE A 1 183 ? 25.487 -3.311 -25.478 1.00 89.38 183 ILE A C 1
ATOM 1515 O O . ILE A 1 183 ? 24.356 -3.668 -25.816 1.00 89.38 183 ILE A O 1
ATOM 1519 N N . LYS A 1 184 ? 25.702 -2.196 -24.774 1.00 87.38 184 LYS A N 1
ATOM 1520 C CA . LYS A 1 184 ? 24.622 -1.315 -24.309 1.00 87.38 184 LYS A CA 1
ATOM 1521 C C . LYS A 1 184 ? 23.961 -0.622 -25.502 1.00 87.38 184 LYS A C 1
ATOM 1523 O O . LYS A 1 184 ? 24.650 -0.175 -26.409 1.00 87.38 184 LYS A O 1
ATOM 1528 N N . ASN A 1 185 ? 22.635 -0.506 -25.481 1.00 88.44 185 ASN A N 1
ATOM 1529 C CA . ASN A 1 185 ? 21.805 0.074 -26.545 1.00 88.44 185 ASN A CA 1
ATOM 1530 C C . ASN A 1 185 ? 21.843 -0.687 -27.887 1.00 88.44 185 ASN A C 1
ATOM 1532 O O . ASN A 1 185 ? 21.461 -0.132 -28.913 1.00 88.44 185 ASN A O 1
ATOM 1536 N N . SER A 1 186 ? 22.251 -1.955 -27.913 1.00 88.12 186 SER A N 1
ATOM 1537 C CA . SER A 1 186 ? 22.020 -2.813 -29.086 1.00 88.12 186 SER A CA 1
ATOM 1538 C C . SER A 1 186 ? 20.521 -3.118 -29.248 1.00 88.12 186 SER A C 1
ATOM 1540 O O . SER A 1 186 ? 19.761 -2.982 -28.293 1.00 88.12 186 SER A O 1
ATOM 1542 N N . TYR A 1 187 ? 20.061 -3.480 -30.448 1.00 89.88 187 TYR A N 1
ATOM 1543 C CA . TYR A 1 187 ? 18.689 -3.965 -30.654 1.00 89.88 187 TYR A CA 1
ATOM 1544 C C . TYR A 1 187 ? 18.569 -5.419 -30.200 1.00 89.88 187 TYR A C 1
ATOM 1546 O O . TYR A 1 187 ? 19.476 -6.214 -30.453 1.00 89.88 187 TYR A O 1
ATOM 1554 N N . CYS A 1 188 ? 17.456 -5.788 -29.562 1.00 89.50 188 CYS A N 1
ATOM 1555 C CA . CYS A 1 188 ? 17.295 -7.155 -29.066 1.00 89.50 188 CYS A CA 1
ATOM 1556 C C . CYS A 1 188 ? 17.246 -8.171 -30.219 1.00 89.50 188 CYS A C 1
ATOM 1558 O O . CYS A 1 188 ? 16.408 -8.084 -31.113 1.00 89.50 188 CYS A O 1
ATOM 1560 N N . THR A 1 189 ? 18.120 -9.174 -30.161 1.00 87.19 189 THR A N 1
ATOM 1561 C CA . THR A 1 189 ? 18.217 -10.292 -31.118 1.00 87.19 189 THR A CA 1
ATOM 1562 C C . THR A 1 189 ? 17.350 -11.510 -30.760 1.00 87.19 189 THR A C 1
ATOM 1564 O O . THR A 1 189 ? 17.463 -12.562 -31.384 1.00 87.19 189 THR A O 1
ATOM 1567 N N . GLY A 1 190 ? 16.486 -11.395 -29.752 1.00 87.81 190 GLY A N 1
ATOM 1568 C CA . GLY A 1 190 ? 15.693 -12.484 -29.180 1.00 87.81 190 GLY A CA 1
ATOM 1569 C C . GLY A 1 190 ? 16.511 -13.722 -28.786 1.00 87.81 190 GLY A C 1
ATOM 1570 O O . GLY A 1 190 ? 17.696 -13.645 -28.456 1.00 87.81 190 GLY A O 1
ATOM 1571 N N . LEU A 1 191 ? 15.858 -14.886 -28.863 1.00 87.81 191 LEU A N 1
ATOM 1572 C CA . LEU A 1 191 ? 16.485 -16.197 -28.652 1.00 87.81 191 LEU A CA 1
ATOM 1573 C C . LEU A 1 191 ? 17.522 -16.534 -29.736 1.00 87.81 191 LEU A C 1
ATOM 1575 O O . LEU A 1 191 ? 18.538 -17.151 -29.427 1.00 87.81 191 LEU A O 1
ATOM 1579 N N . ALA A 1 192 ? 17.322 -16.062 -30.972 1.00 87.50 192 ALA A N 1
ATOM 1580 C CA . ALA A 1 192 ? 18.246 -16.292 -32.086 1.00 87.50 192 ALA A CA 1
ATOM 1581 C C . ALA A 1 192 ? 19.651 -15.730 -31.808 1.00 87.50 192 ALA A C 1
ATOM 1583 O O . ALA A 1 192 ? 20.657 -16.328 -32.182 1.00 87.50 192 ALA A O 1
ATOM 1584 N N . GLY A 1 193 ? 19.738 -14.604 -31.092 1.00 85.50 193 GLY A N 1
ATOM 1585 C CA . GLY A 1 193 ? 21.022 -14.046 -30.673 1.00 85.50 193 GLY A CA 1
ATOM 1586 C C . GLY A 1 193 ? 21.796 -14.925 -29.694 1.00 85.50 193 GLY A C 1
ATOM 1587 O O . GLY A 1 193 ? 23.023 -14.931 -29.724 1.00 85.50 193 GLY A O 1
ATOM 1588 N N . ILE A 1 194 ? 21.092 -15.669 -28.839 1.00 87.25 194 ILE A N 1
ATOM 1589 C CA . ILE A 1 194 ? 21.713 -16.569 -27.861 1.00 87.25 194 ILE A CA 1
ATOM 1590 C C . ILE A 1 194 ? 22.300 -17.782 -28.581 1.00 87.25 194 ILE A C 1
ATOM 1592 O O . ILE A 1 194 ? 23.456 -18.123 -28.345 1.00 87.25 194 ILE A O 1
ATOM 1596 N N . GLU A 1 195 ? 21.531 -18.377 -29.491 1.00 89.88 195 GLU A N 1
ATOM 1597 C CA . GLU A 1 195 ? 21.961 -19.531 -30.284 1.00 89.88 195 GLU A CA 1
ATOM 1598 C C . GLU A 1 195 ? 23.166 -19.187 -31.171 1.00 89.88 195 GLU A C 1
ATOM 1600 O O . GLU A 1 195 ? 24.155 -19.915 -31.182 1.00 89.88 195 GLU A O 1
ATOM 1605 N N . ALA A 1 196 ? 23.150 -18.025 -31.834 1.00 87.94 196 ALA A N 1
ATOM 1606 C CA . ALA A 1 196 ? 24.284 -17.560 -32.635 1.00 87.94 196 ALA A CA 1
ATOM 1607 C C . ALA A 1 196 ? 25.549 -17.307 -31.788 1.00 87.94 196 ALA A C 1
ATOM 1609 O O . ALA A 1 196 ? 26.669 -17.605 -32.218 1.00 87.94 196 ALA A O 1
ATOM 1610 N N . ALA A 1 197 ? 25.395 -16.778 -30.571 1.00 86.12 197 ALA A N 1
ATOM 1611 C CA . ALA A 1 197 ? 26.512 -16.569 -29.651 1.00 86.12 197 ALA A CA 1
ATOM 1612 C C . ALA A 1 197 ? 27.094 -17.895 -29.124 1.00 86.12 197 ALA A C 1
ATOM 1614 O O . ALA A 1 197 ? 28.307 -18.017 -28.966 1.00 86.12 197 ALA A O 1
ATOM 1615 N N . GLU A 1 198 ? 26.253 -18.900 -28.875 1.00 87.88 198 GLU A N 1
ATOM 1616 C CA . GLU A 1 198 ? 26.699 -20.231 -28.447 1.00 87.88 198 GLU A CA 1
ATOM 1617 C C . GLU A 1 198 ? 27.379 -20.982 -29.603 1.00 87.88 198 GLU A C 1
A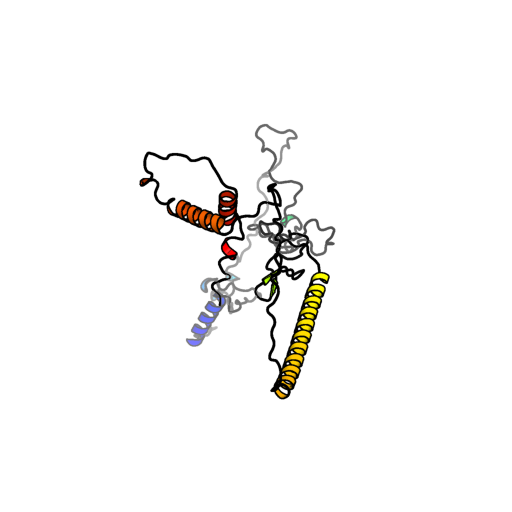TOM 1619 O O . GLU A 1 198 ? 28.506 -21.450 -29.442 1.00 87.88 198 GLU A O 1
ATOM 1624 N N . ALA A 1 199 ? 26.790 -20.966 -30.802 1.00 90.56 199 ALA A N 1
ATOM 1625 C CA . ALA A 1 199 ? 27.381 -21.560 -32.000 1.00 90.56 199 ALA A CA 1
ATOM 1626 C C . ALA A 1 199 ? 28.736 -20.929 -32.372 1.00 90.56 199 ALA A C 1
ATOM 1628 O O . ALA A 1 199 ? 29.682 -21.638 -32.715 1.00 90.56 199 ALA A O 1
ATOM 1629 N N . SER A 1 200 ? 28.863 -19.601 -32.275 1.00 87.31 200 SER A N 1
ATOM 1630 C CA . SER A 1 200 ? 30.146 -18.923 -32.521 1.00 87.31 200 SER A CA 1
ATOM 1631 C C . SER A 1 200 ? 31.193 -19.248 -31.454 1.00 87.31 200 SER A C 1
ATOM 1633 O O . SER A 1 200 ? 32.359 -19.452 -31.796 1.00 87.31 200 SER A O 1
ATOM 1635 N N . ALA A 1 201 ? 30.796 -19.372 -30.183 1.00 87.50 201 ALA A N 1
ATOM 1636 C CA . ALA A 1 201 ? 31.699 -19.803 -29.119 1.00 87.50 201 ALA A CA 1
ATOM 1637 C C . ALA A 1 201 ? 32.199 -21.240 -29.342 1.00 87.50 201 ALA A C 1
ATOM 1639 O O . ALA A 1 201 ? 33.383 -21.516 -29.144 1.00 87.50 201 ALA A O 1
ATOM 1640 N N . ASP A 1 202 ? 31.331 -22.146 -29.785 1.00 91.69 202 ASP A N 1
ATOM 1641 C CA . ASP A 1 202 ? 31.715 -23.527 -30.077 1.00 91.69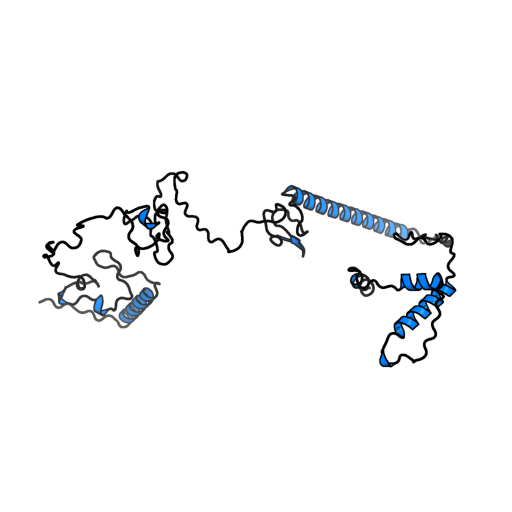 202 ASP A CA 1
ATOM 1642 C C . ASP A 1 202 ? 32.595 -23.629 -31.328 1.00 91.69 202 ASP A C 1
ATOM 1644 O O . ASP A 1 202 ? 33.572 -24.380 -31.328 1.00 91.69 202 ASP A O 1
ATOM 1648 N N . LEU A 1 203 ? 32.350 -22.796 -32.345 1.00 91.69 203 LEU A N 1
ATOM 1649 C CA . LEU A 1 203 ? 33.227 -22.682 -33.511 1.00 91.69 203 LEU A CA 1
ATOM 1650 C C . LEU A 1 203 ? 34.619 -22.147 -33.136 1.00 91.69 203 LEU A C 1
ATOM 1652 O O . LEU A 1 203 ? 35.625 -22.668 -33.617 1.00 91.69 203 LEU A O 1
ATOM 1656 N N . MET A 1 204 ? 34.708 -21.158 -32.239 1.00 86.44 204 MET A N 1
ATOM 1657 C CA . MET A 1 204 ? 35.998 -20.68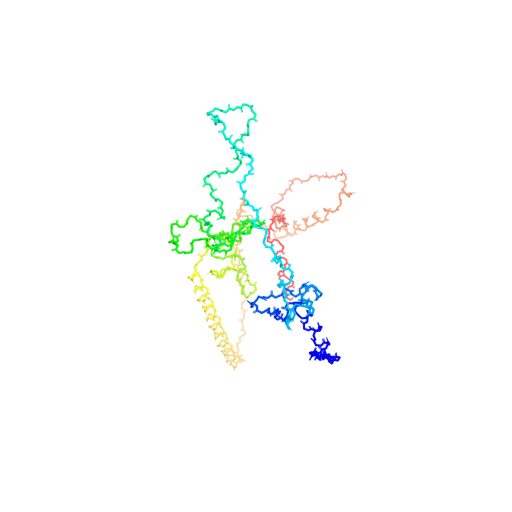6 -31.719 1.00 86.44 204 MET A CA 1
ATOM 1658 C C . MET A 1 204 ? 36.745 -21.788 -30.962 1.00 86.44 204 MET A C 1
ATOM 1660 O O . MET A 1 204 ? 37.930 -21.989 -31.218 1.00 86.44 204 MET A O 1
ATOM 1664 N N . LYS A 1 205 ? 36.067 -22.546 -30.088 1.00 91.31 205 LYS A N 1
ATOM 1665 C CA . LYS A 1 205 ? 36.679 -23.694 -29.394 1.00 91.31 205 LYS A CA 1
ATOM 1666 C C . LYS A 1 205 ? 37.170 -24.757 -30.372 1.00 91.31 205 LYS A C 1
ATOM 1668 O O . LYS A 1 205 ? 38.281 -25.251 -30.215 1.00 91.31 205 LYS A O 1
ATOM 1673 N N . ALA A 1 206 ? 36.377 -25.082 -31.392 1.00 93.25 206 ALA A N 1
ATOM 1674 C CA . ALA A 1 206 ? 36.768 -26.041 -32.418 1.00 93.25 206 ALA A CA 1
ATOM 1675 C C . ALA A 1 206 ? 38.002 -25.562 -33.201 1.00 93.25 206 ALA A C 1
ATOM 1677 O O . ALA A 1 206 ? 38.912 -26.347 -33.454 1.00 93.25 206 ALA A O 1
ATOM 1678 N N . ASN A 1 207 ? 38.074 -24.272 -33.542 1.00 93.50 207 ASN A N 1
ATOM 1679 C CA . ASN A 1 207 ? 39.243 -23.696 -34.209 1.00 93.50 207 ASN A CA 1
ATOM 1680 C C . ASN A 1 207 ? 40.489 -23.709 -33.316 1.00 93.50 207 ASN A C 1
ATOM 1682 O O . ASN A 1 207 ? 41.567 -24.034 -33.809 1.00 93.50 207 ASN A O 1
ATOM 1686 N N . MET A 1 208 ? 40.349 -23.411 -32.019 1.00 91.44 208 MET A N 1
ATOM 1687 C CA . MET A 1 208 ? 41.456 -23.519 -31.062 1.00 91.44 208 MET A CA 1
ATOM 1688 C C . MET A 1 208 ? 41.953 -24.961 -30.949 1.00 91.44 208 MET A C 1
ATOM 1690 O O . MET A 1 208 ? 43.138 -25.188 -31.142 1.00 91.44 208 MET A O 1
ATOM 1694 N N . ALA A 1 209 ? 41.058 -25.940 -30.791 1.00 90.69 209 ALA A N 1
ATOM 1695 C CA . ALA A 1 209 ? 41.436 -27.353 -30.733 1.00 90.69 209 ALA A CA 1
ATOM 1696 C C . ALA A 1 209 ? 42.126 -27.836 -32.024 1.00 90.69 209 ALA A C 1
ATOM 1698 O O . ALA A 1 209 ? 43.069 -28.621 -31.978 1.00 90.69 209 ALA A O 1
ATOM 1699 N N . ARG A 1 210 ? 41.692 -27.351 -33.199 1.00 90.00 210 ARG A N 1
ATOM 1700 C CA . ARG A 1 210 ? 42.372 -27.646 -34.475 1.00 90.00 210 ARG A CA 1
ATOM 1701 C C . ARG A 1 210 ? 43.754 -27.004 -34.560 1.00 90.00 210 ARG A C 1
ATOM 1703 O O . ARG A 1 210 ? 44.650 -27.618 -35.132 1.00 90.00 210 ARG A O 1
ATOM 1710 N N . LYS A 1 211 ? 43.925 -25.791 -34.025 1.00 90.12 211 LYS A N 1
ATOM 1711 C CA . LYS A 1 211 ? 45.225 -25.113 -33.962 1.00 90.12 211 LYS A CA 1
ATOM 1712 C C . LYS A 1 211 ? 46.170 -25.838 -33.008 1.00 90.12 211 LYS A C 1
ATOM 1714 O O . LYS A 1 211 ? 47.284 -26.125 -33.412 1.00 90.12 211 LYS A O 1
ATOM 1719 N N . GLU A 1 212 ? 45.700 -26.197 -31.818 1.00 87.75 212 GLU A N 1
ATOM 1720 C CA . GLU A 1 212 ? 46.452 -26.981 -30.831 1.00 87.75 212 GLU A CA 1
ATOM 1721 C C . GLU A 1 212 ? 46.876 -28.332 -31.415 1.00 87.75 212 GLU A C 1
ATOM 1723 O O . GLU A 1 212 ? 48.052 -28.660 -31.396 1.00 87.75 212 GLU A O 1
ATOM 1728 N N . ALA A 1 213 ? 45.967 -29.066 -32.067 1.00 86.88 213 ALA A N 1
ATOM 1729 C CA . ALA A 1 213 ? 46.319 -30.320 -32.733 1.00 86.88 213 ALA A CA 1
ATOM 1730 C C . ALA A 1 213 ? 47.332 -30.129 -33.879 1.00 86.88 213 ALA A C 1
ATOM 1732 O O . ALA A 1 213 ? 48.186 -30.986 -34.102 1.00 86.88 213 ALA A O 1
ATOM 1733 N N . ALA A 1 214 ? 47.249 -29.023 -34.626 1.00 84.44 214 ALA A N 1
ATOM 1734 C CA . ALA A 1 214 ? 48.222 -28.706 -35.669 1.00 84.44 214 ALA A CA 1
ATOM 1735 C C . ALA A 1 214 ? 49.592 -28.336 -35.077 1.00 84.44 214 ALA A C 1
ATOM 1737 O O . ALA A 1 214 ? 50.614 -28.753 -35.617 1.00 84.44 214 ALA A O 1
ATOM 1738 N N . GLU A 1 215 ? 49.613 -27.593 -33.970 1.00 83.31 215 GLU A N 1
ATOM 1739 C CA . GLU A 1 215 ? 50.821 -27.251 -33.217 1.00 83.31 215 GLU A CA 1
ATOM 1740 C C . GLU A 1 215 ? 51.453 -28.494 -32.584 1.00 83.31 215 GLU A C 1
ATOM 1742 O O . GLU A 1 215 ? 52.660 -28.666 -32.705 1.00 83.31 215 GLU A O 1
ATOM 1747 N N . ASP A 1 216 ? 50.664 -29.409 -32.020 1.00 83.12 216 ASP A N 1
ATOM 1748 C CA . ASP A 1 216 ? 51.135 -30.685 -31.470 1.00 83.12 216 ASP A CA 1
ATOM 1749 C C . ASP A 1 216 ? 51.723 -31.590 -32.557 1.00 83.12 216 ASP A C 1
ATOM 1751 O O . ASP A 1 216 ? 52.773 -32.205 -32.361 1.00 83.12 216 ASP A O 1
ATOM 1755 N N . LEU A 1 217 ? 51.088 -31.650 -33.733 1.00 80.69 217 LEU A N 1
ATOM 1756 C CA . LEU A 1 217 ? 51.637 -32.358 -34.890 1.00 80.69 217 LEU A CA 1
ATOM 1757 C C . LEU A 1 217 ? 52.930 -31.707 -35.379 1.00 80.69 217 LEU A C 1
ATOM 1759 O O . LEU A 1 217 ? 53.876 -32.424 -35.691 1.00 80.69 217 LEU A O 1
ATOM 1763 N N . LEU A 1 218 ? 52.996 -30.374 -35.425 1.00 77.88 218 LEU A N 1
ATOM 1764 C CA . LEU A 1 218 ? 54.203 -29.642 -35.805 1.00 77.88 218 LEU A CA 1
ATOM 1765 C C . LEU A 1 218 ? 55.311 -29.849 -34.768 1.00 77.88 218 LEU A C 1
ATOM 1767 O O . LEU A 1 218 ? 56.453 -30.052 -35.157 1.00 77.88 218 LEU A O 1
ATOM 1771 N N . ALA A 1 219 ? 54.987 -29.899 -33.477 1.00 76.62 219 ALA A N 1
ATOM 1772 C CA . ALA A 1 219 ? 55.918 -30.218 -32.402 1.00 76.62 219 ALA A CA 1
ATOM 1773 C C . ALA A 1 219 ? 56.429 -31.662 -32.506 1.00 76.62 219 ALA A C 1
ATOM 1775 O O . ALA A 1 219 ? 57.630 -31.885 -32.370 1.00 76.62 219 ALA A O 1
ATOM 1776 N N . TYR A 1 220 ? 55.565 -32.632 -32.826 1.00 73.62 220 TYR A N 1
ATOM 1777 C CA . TYR A 1 220 ? 55.964 -34.018 -33.102 1.00 73.62 220 TYR A CA 1
ATOM 1778 C C . TYR A 1 220 ? 56.855 -34.126 -34.343 1.00 73.62 220 TYR A C 1
ATOM 1780 O O . TYR A 1 220 ? 57.875 -34.818 -34.320 1.00 73.62 220 TYR A O 1
ATOM 1788 N N . LEU A 1 221 ? 56.493 -33.424 -35.419 1.00 70.62 221 LEU A N 1
ATOM 1789 C CA . LEU A 1 221 ? 57.260 -33.397 -36.660 1.00 70.62 221 LEU A CA 1
ATOM 1790 C C . LEU A 1 221 ? 58.601 -32.686 -36.452 1.00 70.62 221 LEU A C 1
ATOM 1792 O O . LEU A 1 221 ? 59.612 -33.140 -36.967 1.00 70.62 221 LEU A O 1
ATOM 1796 N N . TYR A 1 222 ? 58.638 -31.633 -35.635 1.00 66.50 222 TYR A N 1
ATOM 1797 C CA . TYR A 1 222 ? 59.849 -30.921 -35.238 1.00 66.50 222 TYR A CA 1
ATOM 1798 C C . TYR A 1 222 ? 60.743 -31.795 -34.354 1.00 66.50 222 TYR A C 1
ATOM 1800 O O . TYR A 1 222 ? 61.932 -31.888 -34.626 1.00 66.50 222 TYR A O 1
ATOM 1808 N N . LEU A 1 223 ? 60.199 -32.531 -33.377 1.00 64.62 223 LEU A N 1
ATOM 1809 C CA . LEU A 1 223 ? 60.969 -33.502 -32.586 1.00 64.62 223 LEU A CA 1
ATOM 1810 C C . LEU A 1 223 ? 61.545 -34.626 -33.468 1.00 64.62 223 LEU A C 1
ATOM 1812 O O . LEU A 1 223 ? 62.690 -35.035 -33.290 1.00 64.62 223 LEU A O 1
ATOM 1816 N N . SER A 1 224 ? 60.768 -35.089 -34.452 1.00 59.78 224 SER A N 1
ATOM 1817 C CA . SER A 1 224 ? 61.200 -36.060 -35.462 1.00 59.78 224 SER A CA 1
ATOM 1818 C C . SER A 1 224 ? 62.271 -35.494 -36.403 1.00 59.78 224 SER A C 1
ATOM 1820 O O . SER A 1 224 ? 63.187 -36.226 -36.774 1.00 59.78 224 SER A O 1
ATOM 1822 N N . HIS A 1 225 ? 62.178 -34.222 -36.799 1.00 58.88 225 HIS A N 1
ATOM 1823 C CA . HIS A 1 225 ? 63.111 -33.574 -37.724 1.00 58.88 225 HIS A CA 1
ATOM 1824 C C . HIS A 1 225 ? 64.413 -33.161 -37.018 1.00 58.88 225 HIS A C 1
ATOM 1826 O O . HIS A 1 225 ? 65.493 -33.315 -37.581 1.00 58.88 225 HIS A O 1
ATOM 1832 N N . VAL A 1 226 ? 64.345 -32.768 -35.741 1.00 52.66 226 VAL A N 1
ATOM 1833 C CA . VAL A 1 226 ? 65.509 -32.532 -34.864 1.00 52.66 226 VAL A CA 1
ATOM 1834 C C . VAL A 1 226 ? 66.265 -33.835 -34.563 1.00 52.66 226 VAL A C 1
ATOM 1836 O O . VAL A 1 226 ? 67.467 -33.800 -34.317 1.00 52.66 226 VAL A O 1
ATOM 1839 N N . CYS A 1 227 ? 65.617 -35.001 -34.668 1.00 45.34 227 CYS A N 1
ATOM 1840 C CA . CYS A 1 227 ? 66.295 -36.301 -34.599 1.00 45.34 227 CYS A CA 1
ATOM 1841 C C . CYS A 1 227 ? 66.978 -36.712 -35.925 1.00 45.34 227 CYS A C 1
ATOM 1843 O O . CYS A 1 227 ? 67.815 -37.611 -35.924 1.00 45.34 227 CYS A O 1
ATOM 1845 N N . PHE A 1 228 ? 66.656 -36.056 -37.049 1.00 36.72 228 PHE A N 1
ATOM 1846 C CA . PHE A 1 228 ? 67.197 -36.379 -38.378 1.00 36.72 228 PHE A CA 1
ATOM 1847 C C . PHE A 1 228 ? 68.190 -35.334 -38.925 1.00 36.72 228 PHE A C 1
ATOM 1849 O O . PHE A 1 228 ? 68.968 -35.651 -39.819 1.00 36.72 228 PHE A O 1
ATOM 1856 N N . HIS A 1 229 ? 68.217 -34.105 -38.401 1.00 44.00 229 HIS A N 1
ATOM 1857 C CA . HIS A 1 229 ? 69.000 -33.002 -38.976 1.00 44.00 229 HIS A CA 1
ATOM 1858 C C . HIS A 1 229 ? 70.186 -32.561 -38.101 1.00 44.00 229 HIS A C 1
ATOM 1860 O O . HIS A 1 229 ? 70.271 -31.409 -37.680 1.00 44.00 229 HIS A O 1
ATOM 1866 N N . LEU A 1 230 ? 71.138 -33.474 -37.857 1.00 42.53 230 LEU A N 1
ATOM 1867 C CA . LEU A 1 230 ? 72.495 -33.082 -37.444 1.00 42.53 230 LEU A CA 1
ATOM 1868 C C . LEU A 1 230 ? 73.464 -32.903 -38.624 1.00 42.53 230 LEU A C 1
ATOM 1870 O O . LEU A 1 230 ? 74.661 -32.769 -38.398 1.00 42.53 230 LEU A O 1
ATOM 1874 N N . GLU A 1 231 ? 72.991 -32.859 -39.870 1.00 47.22 231 GLU A N 1
ATOM 1875 C CA . GLU A 1 231 ? 73.835 -32.496 -41.008 1.00 47.22 231 GLU A CA 1
ATOM 1876 C C . GLU A 1 231 ? 73.060 -31.656 -42.030 1.00 47.22 231 GLU A C 1
ATOM 1878 O O . GLU A 1 231 ? 71.992 -32.051 -42.488 1.00 47.22 231 GLU A O 1
ATOM 1883 N N . ILE A 1 232 ? 73.706 -30.550 -42.431 1.00 47.03 232 ILE A N 1
ATOM 1884 C CA . ILE A 1 232 ? 73.417 -29.641 -43.554 1.00 47.03 232 ILE A CA 1
ATOM 1885 C C . ILE A 1 232 ? 72.491 -28.462 -43.215 1.00 47.03 232 ILE A C 1
ATOM 1887 O O . ILE A 1 232 ? 71.291 -28.621 -43.120 1.00 47.03 232 ILE A O 1
ATOM 1891 N N . PHE A 1 233 ? 73.064 -27.256 -43.097 1.00 33.72 233 PHE A N 1
ATOM 1892 C CA . PHE A 1 233 ? 72.687 -26.070 -43.892 1.00 33.72 233 PHE A CA 1
ATOM 1893 C C . PHE A 1 233 ? 73.623 -24.894 -43.547 1.00 33.72 233 PHE A C 1
ATOM 1895 O O . PHE A 1 233 ? 73.330 -24.051 -42.706 1.00 33.72 233 PHE A O 1
ATOM 1902 N N . ASN A 1 234 ? 74.773 -24.836 -44.227 1.00 43.38 234 ASN A N 1
ATOM 1903 C CA . ASN A 1 234 ? 75.496 -23.584 -44.450 1.00 43.38 234 ASN A CA 1
ATOM 1904 C C . ASN A 1 234 ? 75.056 -23.058 -45.817 1.00 43.38 234 ASN A C 1
ATOM 1906 O O . ASN A 1 234 ? 75.415 -23.668 -46.822 1.00 43.38 234 ASN A O 1
ATOM 1910 N N . ASN A 1 235 ? 74.247 -21.996 -45.827 1.00 42.47 235 ASN A N 1
ATOM 1911 C CA . ASN A 1 235 ? 74.226 -20.891 -46.800 1.00 42.47 235 ASN A CA 1
ATOM 1912 C C . ASN A 1 235 ? 72.908 -20.120 -46.633 1.00 42.47 235 ASN A C 1
ATOM 1914 O O . ASN A 1 235 ? 71.848 -20.601 -47.027 1.00 42.47 235 ASN A O 1
ATOM 1918 N N . ALA A 1 236 ? 72.989 -18.932 -46.034 1.00 38.25 236 ALA A N 1
ATOM 1919 C CA . ALA A 1 236 ? 71.899 -17.967 -45.948 1.00 38.25 236 ALA A CA 1
ATOM 1920 C C . ALA A 1 236 ? 72.285 -16.732 -46.777 1.00 38.25 236 ALA A C 1
ATOM 1922 O O . ALA A 1 236 ? 73.297 -16.096 -46.489 1.00 38.25 236 ALA A O 1
ATOM 1923 N N . GLU A 1 237 ? 71.499 -16.421 -47.808 1.00 48.53 237 GLU A N 1
ATOM 1924 C CA . GLU A 1 237 ? 71.515 -15.126 -48.499 1.00 48.53 237 GLU A CA 1
ATOM 1925 C C . GLU A 1 237 ? 70.594 -14.144 -47.759 1.00 48.53 237 GLU A C 1
ATOM 1927 O O . GLU A 1 237 ? 69.504 -14.510 -47.311 1.00 48.53 237 GLU A O 1
ATOM 1932 N N . GLU A 1 238 ? 71.058 -12.903 -47.595 1.00 44.03 238 GLU A N 1
ATOM 1933 C CA . GLU A 1 238 ? 70.325 -11.822 -46.929 1.00 44.03 238 GLU A CA 1
ATOM 1934 C C . GLU A 1 238 ? 69.066 -11.410 -47.721 1.00 44.03 238 GLU A C 1
ATOM 1936 O O . GLU A 1 238 ? 69.108 -11.345 -48.954 1.00 44.03 238 GLU A O 1
ATOM 1941 N N . PRO A 1 239 ? 67.938 -11.088 -47.055 1.00 44.59 239 PRO A N 1
ATOM 1942 C CA . PRO A 1 239 ? 66.717 -10.710 -47.752 1.00 44.59 239 PRO A CA 1
ATOM 1943 C C . PRO A 1 239 ? 66.777 -9.276 -48.304 1.00 44.59 239 PRO A C 1
ATOM 1945 O O . PRO A 1 239 ? 67.161 -8.326 -47.622 1.00 44.59 239 PRO A O 1
ATOM 1948 N N . VAL A 1 240 ? 66.318 -9.130 -49.548 1.00 41.16 240 VAL A N 1
ATOM 1949 C CA . VAL A 1 240 ? 66.103 -7.858 -50.253 1.00 41.16 240 VAL A CA 1
ATOM 1950 C C . VAL A 1 240 ? 65.134 -6.971 -49.460 1.00 41.16 240 VAL A C 1
ATOM 1952 O O . VAL A 1 240 ? 64.029 -7.397 -49.123 1.00 41.16 240 VAL A O 1
ATOM 1955 N N . GLN A 1 241 ? 65.536 -5.728 -49.178 1.00 41.50 241 GLN A N 1
ATOM 1956 C CA . GLN A 1 241 ? 64.690 -4.739 -48.508 1.00 41.50 241 GLN A CA 1
ATOM 1957 C C . GLN A 1 241 ? 63.518 -4.342 -49.413 1.00 41.50 241 GLN A C 1
ATOM 1959 O O . GLN A 1 241 ? 63.707 -3.761 -50.479 1.00 41.50 241 GLN A O 1
ATOM 1964 N N . HIS A 1 242 ? 62.304 -4.657 -48.976 1.00 36.59 242 HIS A N 1
ATOM 1965 C CA . HIS A 1 242 ? 61.074 -4.202 -49.608 1.00 36.59 242 HIS A CA 1
ATOM 1966 C C . HIS A 1 242 ? 60.696 -2.832 -49.022 1.00 36.59 242 HIS A C 1
ATOM 1968 O O . HIS A 1 242 ? 60.413 -2.727 -47.830 1.00 36.59 242 HIS A O 1
ATOM 1974 N N . GLU A 1 243 ? 60.715 -1.772 -49.834 1.00 42.97 243 GLU A N 1
ATOM 1975 C CA . GLU A 1 243 ? 60.261 -0.442 -49.411 1.00 42.97 243 GLU A CA 1
ATOM 1976 C C . GLU A 1 243 ? 58.730 -0.407 -49.328 1.00 42.97 243 GLU A C 1
ATOM 1978 O O . GLU A 1 243 ? 58.021 -0.481 -50.334 1.00 42.97 243 GLU A O 1
ATOM 1983 N N . GLU A 1 244 ? 58.202 -0.290 -48.112 1.00 44.44 244 GLU A N 1
ATOM 1984 C CA . GLU A 1 244 ? 56.772 -0.112 -47.880 1.00 44.44 244 GLU A CA 1
ATOM 1985 C C . GLU A 1 244 ? 56.378 1.354 -48.098 1.00 44.44 244 GLU A C 1
ATOM 1987 O O . GLU A 1 244 ? 56.768 2.252 -47.351 1.00 44.44 244 GLU A O 1
ATOM 1992 N N . LYS A 1 245 ? 55.574 1.602 -49.138 1.00 40.03 245 LYS A N 1
ATOM 1993 C CA . LYS A 1 245 ? 54.909 2.892 -49.350 1.00 40.03 245 LYS A CA 1
ATOM 1994 C C . LYS A 1 245 ? 53.701 2.988 -48.424 1.00 40.03 245 LYS A C 1
ATOM 1996 O O . LYS A 1 245 ? 52.709 2.290 -48.627 1.00 40.03 245 LYS A O 1
ATOM 2001 N N . TRP A 1 246 ? 53.763 3.872 -47.432 1.00 36.09 246 TRP A N 1
ATOM 2002 C CA . TRP A 1 246 ? 52.620 4.155 -46.569 1.00 36.09 246 TRP A CA 1
ATOM 2003 C C . TRP A 1 246 ? 51.739 5.237 -47.203 1.00 36.09 246 TRP A C 1
ATOM 2005 O O . TRP A 1 246 ? 52.166 6.375 -47.379 1.00 36.09 246 TRP A O 1
ATOM 2015 N N . LEU A 1 247 ? 50.503 4.886 -47.557 1.00 42.19 247 LEU A N 1
ATOM 2016 C CA . LEU A 1 247 ? 49.523 5.835 -48.082 1.00 42.19 247 LEU A CA 1
ATOM 2017 C C . LEU A 1 247 ? 48.872 6.606 -46.920 1.00 42.19 247 LEU A C 1
ATOM 2019 O O . LEU A 1 247 ? 48.121 6.028 -46.131 1.00 42.19 247 LEU A O 1
ATOM 2023 N N . ALA A 1 248 ? 49.145 7.908 -46.810 1.00 42.00 248 ALA A N 1
ATOM 2024 C CA . ALA A 1 248 ? 48.487 8.776 -45.837 1.00 42.00 248 ALA A CA 1
ATOM 2025 C C . ALA A 1 248 ? 47.010 8.970 -46.217 1.00 42.00 248 ALA A C 1
ATOM 2027 O O . ALA A 1 248 ? 46.682 9.396 -47.321 1.00 42.00 248 ALA A O 1
ATOM 2028 N N . THR A 1 249 ? 46.104 8.640 -45.298 1.00 39.44 249 THR A N 1
ATOM 2029 C CA . THR A 1 249 ? 44.674 8.511 -45.603 1.00 39.44 249 THR A CA 1
ATOM 2030 C C . THR A 1 249 ? 43.918 9.842 -45.679 1.00 39.44 249 THR A C 1
ATOM 2032 O O . THR A 1 249 ? 42.787 9.808 -46.138 1.00 39.44 249 THR A O 1
ATOM 2035 N N . TRP A 1 250 ? 44.475 11.009 -45.311 1.00 39.78 250 TRP A N 1
ATOM 2036 C CA . TRP A 1 250 ? 43.721 12.275 -45.420 1.00 39.78 250 TRP A CA 1
ATOM 2037 C C . TRP A 1 250 ? 44.574 13.554 -45.573 1.00 39.78 250 TRP A C 1
ATOM 2039 O O . TRP A 1 250 ? 45.353 13.895 -44.687 1.00 39.78 250 TRP A O 1
ATOM 2049 N N . GLY A 1 251 ? 44.287 14.343 -46.623 1.00 47.31 251 GLY A N 1
ATOM 2050 C CA . GLY A 1 251 ? 43.887 15.749 -46.441 1.00 47.31 251 GLY A CA 1
ATOM 2051 C C . GLY A 1 251 ? 44.854 16.908 -46.721 1.00 47.31 251 GLY A C 1
ATOM 2052 O O . GLY A 1 251 ? 44.501 18.023 -46.347 1.00 47.31 251 GLY A O 1
ATOM 2053 N N . THR A 1 252 ? 46.006 16.721 -47.371 1.00 41.84 252 THR A N 1
ATOM 2054 C CA . THR A 1 252 ? 46.802 17.838 -47.934 1.00 41.84 252 THR A CA 1
ATOM 2055 C C . THR A 1 252 ? 47.519 17.393 -49.205 1.00 41.84 252 THR A C 1
ATOM 2057 O O . THR A 1 252 ? 48.273 16.423 -49.142 1.00 41.84 252 THR A O 1
ATOM 2060 N N . ASP A 1 253 ? 47.315 18.102 -50.318 1.00 48.28 253 ASP A N 1
ATOM 2061 C CA . ASP A 1 253 ? 47.991 17.853 -51.596 1.00 48.28 253 ASP A CA 1
ATOM 2062 C C . ASP A 1 253 ? 49.493 18.147 -51.458 1.00 48.28 253 ASP A C 1
ATOM 2064 O O . ASP A 1 253 ? 49.936 19.296 -51.515 1.00 48.28 253 ASP A O 1
ATOM 2068 N N . VAL A 1 254 ? 50.281 17.100 -51.221 1.00 50.50 254 VAL A N 1
ATOM 2069 C CA . VAL A 1 254 ? 51.745 17.145 -51.251 1.00 50.50 254 VAL A CA 1
ATOM 2070 C C . VAL A 1 254 ? 52.180 16.460 -52.549 1.00 50.50 254 VAL A C 1
ATOM 2072 O O . VAL A 1 254 ? 51.723 15.347 -52.797 1.00 50.50 254 VAL A O 1
ATOM 2075 N N . PRO A 1 255 ? 53.012 17.088 -53.400 1.00 55.78 255 PRO A N 1
ATOM 2076 C CA . PRO A 1 255 ? 53.469 16.467 -54.642 1.00 55.78 255 PRO A CA 1
ATOM 2077 C C . PRO A 1 255 ? 54.223 15.156 -54.373 1.00 55.78 255 PRO A C 1
ATOM 2079 O O . PRO A 1 255 ? 55.145 15.139 -53.558 1.00 55.78 255 PRO A O 1
ATOM 2082 N N . ASP A 1 256 ? 53.859 14.093 -55.096 1.00 55.34 256 ASP A N 1
ATOM 2083 C CA . ASP A 1 256 ? 54.297 12.700 -54.877 1.00 55.34 256 ASP A CA 1
ATOM 2084 C C . ASP A 1 256 ? 55.812 12.426 -55.066 1.00 55.34 256 ASP A C 1
ATOM 2086 O O . ASP A 1 256 ? 56.271 11.334 -54.739 1.00 55.34 256 ASP A O 1
ATOM 2090 N N . ASP A 1 257 ? 56.610 13.397 -55.529 1.00 55.75 257 ASP A N 1
ATOM 2091 C CA . ASP A 1 257 ? 58.035 13.212 -55.879 1.00 55.75 257 ASP A CA 1
ATOM 2092 C C . ASP A 1 257 ? 59.034 13.965 -54.966 1.00 55.75 257 ASP A C 1
ATOM 2094 O O . ASP A 1 257 ? 60.213 14.120 -55.300 1.00 55.75 257 ASP A O 1
ATOM 2098 N N . LEU A 1 258 ? 58.614 14.444 -53.790 1.00 59.84 258 LEU A N 1
ATOM 2099 C CA . LEU A 1 258 ? 59.528 15.078 -52.827 1.00 59.84 258 LEU A CA 1
ATOM 2100 C C . LEU A 1 258 ? 60.339 14.028 -52.046 1.00 59.84 258 LEU A C 1
ATOM 2102 O O . LEU A 1 258 ? 59.918 13.519 -51.010 1.00 59.84 258 LEU A O 1
ATOM 2106 N N . VAL A 1 259 ? 61.542 13.721 -52.540 1.00 65.06 259 VAL A N 1
ATOM 2107 C CA . VAL A 1 259 ? 62.531 12.892 -51.832 1.00 65.06 259 VAL A CA 1
ATOM 2108 C C . VAL A 1 259 ? 63.058 13.659 -50.614 1.00 65.06 259 VAL A C 1
ATOM 2110 O O . VAL A 1 259 ? 63.895 14.550 -50.741 1.00 65.06 259 VAL A O 1
ATOM 2113 N N . ILE A 1 260 ? 62.558 13.317 -49.426 1.00 71.38 260 ILE A N 1
ATOM 2114 C CA . ILE A 1 260 ? 62.955 13.941 -48.157 1.00 71.38 260 ILE A CA 1
ATOM 2115 C C . ILE A 1 260 ? 64.307 13.391 -47.680 1.00 71.38 260 ILE A C 1
ATOM 2117 O O . ILE A 1 260 ? 64.475 12.194 -47.422 1.00 71.38 260 ILE A O 1
ATOM 2121 N N . ASP A 1 261 ? 65.282 14.284 -47.505 1.00 76.56 261 ASP A N 1
ATOM 2122 C CA . ASP A 1 261 ? 66.605 13.936 -46.986 1.00 76.56 261 ASP A CA 1
ATOM 2123 C C . ASP A 1 261 ? 66.522 13.538 -45.499 1.00 76.56 261 ASP A C 1
ATOM 2125 O O . ASP A 1 261 ? 66.381 14.384 -44.611 1.00 76.56 261 ASP A O 1
ATOM 2129 N N . LYS A 1 262 ? 66.719 12.247 -45.191 1.00 77.69 262 LYS A N 1
ATOM 2130 C CA . LYS A 1 262 ? 66.653 11.685 -43.818 1.00 77.69 262 LYS A CA 1
ATOM 2131 C C . LYS A 1 262 ? 67.496 12.451 -42.781 1.00 77.69 262 LYS A C 1
ATOM 2133 O O . LYS A 1 262 ? 67.126 12.521 -41.612 1.00 77.69 262 LYS A O 1
ATOM 2138 N N . LYS A 1 263 ? 68.629 13.037 -43.194 1.00 83.06 263 LYS A N 1
ATOM 2139 C CA . LYS A 1 263 ? 69.508 13.834 -42.315 1.00 83.06 263 LYS A CA 1
ATOM 2140 C C . LYS A 1 263 ? 68.895 15.187 -41.934 1.00 83.06 263 LYS A C 1
ATOM 2142 O O . LYS A 1 263 ? 68.992 15.572 -40.774 1.00 83.06 263 LYS A O 1
ATOM 2147 N N . LYS A 1 264 ? 68.240 15.868 -42.880 1.00 80.75 264 LYS A N 1
ATOM 2148 C CA . LYS A 1 264 ? 67.585 17.164 -42.646 1.00 80.75 264 LYS A CA 1
ATOM 2149 C C . LYS A 1 264 ? 66.301 17.000 -41.837 1.00 80.75 264 LYS A C 1
ATOM 2151 O O . LYS A 1 264 ? 66.064 17.780 -40.925 1.00 80.75 264 LYS A O 1
ATOM 2156 N N . LEU A 1 265 ? 65.541 15.928 -42.077 1.00 81.56 265 LEU A N 1
ATOM 2157 C CA . LEU A 1 265 ? 64.370 15.588 -41.262 1.00 81.56 265 LEU A CA 1
ATOM 2158 C C . LEU A 1 265 ? 64.749 15.305 -39.797 1.00 81.56 265 LEU A C 1
ATOM 2160 O O . LEU A 1 265 ? 64.057 15.740 -38.879 1.00 81.56 265 LEU A O 1
ATOM 2164 N N . ALA A 1 266 ? 65.870 14.617 -39.556 1.00 83.56 266 ALA A N 1
ATOM 2165 C CA . ALA A 1 266 ? 66.372 14.387 -38.201 1.00 83.56 266 ALA A CA 1
ATOM 2166 C C . ALA A 1 266 ? 66.816 15.691 -37.507 1.00 83.56 266 ALA A C 1
ATOM 2168 O O . ALA A 1 266 ? 66.583 15.864 -36.308 1.00 83.56 266 ALA A O 1
ATOM 2169 N N . GLU A 1 267 ? 67.423 16.620 -38.251 1.00 88.44 267 GLU A N 1
ATOM 2170 C CA . GLU A 1 267 ? 67.786 17.953 -37.757 1.00 88.44 267 GLU A CA 1
ATOM 2171 C C . GLU A 1 267 ? 66.542 18.798 -37.432 1.00 88.44 267 GLU A C 1
ATOM 2173 O O . GLU A 1 267 ? 66.460 19.367 -36.341 1.00 88.44 267 GLU A O 1
ATOM 2178 N N . ALA A 1 268 ? 65.532 18.782 -38.308 1.00 83.88 268 ALA A N 1
ATOM 2179 C CA . ALA A 1 268 ? 64.234 19.424 -38.098 1.00 83.88 268 ALA A CA 1
ATOM 2180 C C . ALA A 1 268 ? 63.491 18.843 -36.881 1.00 83.88 268 ALA A C 1
ATOM 2182 O O . ALA A 1 268 ? 62.992 19.588 -36.037 1.00 83.88 268 ALA A O 1
ATOM 2183 N N . LEU A 1 269 ? 63.495 17.514 -36.707 1.00 83.38 269 LEU A N 1
ATOM 2184 C CA . LEU A 1 269 ? 62.959 16.864 -35.507 1.00 83.38 269 LEU A CA 1
ATOM 2185 C C . LEU A 1 269 ? 63.683 17.357 -34.249 1.00 83.38 269 LEU A C 1
ATOM 2187 O O . LEU A 1 269 ? 63.024 17.702 -33.270 1.00 83.38 269 LEU A O 1
ATOM 2191 N N . LYS A 1 270 ? 65.015 17.425 -34.249 1.00 86.25 270 LYS A N 1
ATOM 2192 C CA . LYS A 1 270 ? 65.773 17.883 -33.076 1.00 86.25 270 LYS A CA 1
ATOM 2193 C C . LYS A 1 270 ? 65.472 19.348 -32.733 1.00 86.25 270 LYS A C 1
ATOM 2195 O O . LYS A 1 270 ? 65.263 19.661 -31.562 1.00 86.25 270 LYS A O 1
ATOM 2200 N N . LYS A 1 271 ? 65.377 20.209 -33.749 1.00 85.75 271 LYS A N 1
ATOM 2201 C CA . LYS A 1 271 ? 65.008 21.627 -33.627 1.00 85.75 271 LYS A CA 1
ATOM 2202 C C . LYS A 1 271 ? 63.591 21.811 -33.068 1.00 85.75 271 LYS A C 1
ATOM 2204 O O . LYS A 1 271 ? 63.371 22.661 -32.210 1.00 85.75 271 LYS A O 1
ATOM 2209 N N . GLU A 1 272 ? 62.644 20.973 -33.488 1.00 78.19 272 GLU A N 1
ATOM 2210 C CA . GLU A 1 272 ? 61.265 20.982 -32.985 1.00 78.19 272 GLU A CA 1
ATOM 2211 C C . GLU A 1 272 ? 61.165 20.542 -31.511 1.00 78.19 272 GLU A C 1
ATOM 2213 O O . GLU A 1 272 ? 60.399 21.123 -30.738 1.00 78.19 272 GLU A O 1
ATOM 2218 N N . ASP A 1 273 ? 61.964 19.554 -31.083 1.00 79.56 273 ASP A N 1
ATOM 2219 C CA . ASP A 1 273 ? 62.047 19.178 -29.659 1.00 79.56 273 ASP A CA 1
ATOM 2220 C C . ASP A 1 273 ? 62.659 20.282 -28.802 1.00 79.56 273 ASP A C 1
ATOM 2222 O O . ASP A 1 273 ? 62.226 20.486 -27.667 1.00 79.56 273 ASP A O 1
ATOM 2226 N N . GLU A 1 274 ? 63.668 20.975 -29.324 1.00 79.19 274 GLU A N 1
ATOM 2227 C CA . GLU A 1 274 ? 64.312 22.095 -28.643 1.00 79.19 274 GLU A CA 1
ATOM 2228 C C . GLU A 1 274 ? 63.325 23.255 -28.470 1.00 79.19 274 GLU A C 1
ATOM 2230 O O . GLU A 1 274 ? 63.124 23.709 -27.343 1.00 79.19 274 GLU A O 1
ATOM 2235 N N . ARG A 1 275 ? 62.569 23.603 -29.523 1.00 75.50 275 ARG A N 1
ATOM 2236 C CA . ARG A 1 275 ? 61.478 24.589 -29.461 1.00 75.50 275 ARG A CA 1
ATOM 2237 C C . ARG A 1 275 ? 60.408 24.222 -28.425 1.00 75.50 275 ARG A C 1
ATOM 2239 O O . ARG A 1 275 ? 60.043 25.060 -27.604 1.00 75.50 275 ARG A O 1
ATOM 2246 N N . ARG A 1 276 ? 59.923 22.970 -28.412 1.00 69.44 276 ARG A N 1
ATOM 2247 C CA . ARG A 1 276 ? 58.944 22.503 -27.403 1.00 69.44 276 ARG A CA 1
ATOM 2248 C C . ARG A 1 276 ? 59.510 22.497 -25.982 1.00 69.44 276 ARG A C 1
ATOM 2250 O O . ARG A 1 276 ? 58.757 22.636 -25.022 1.00 69.44 276 ARG A O 1
ATOM 2257 N N . ARG A 1 277 ? 60.820 22.299 -25.818 1.00 69.56 277 ARG A N 1
ATOM 2258 C CA . ARG A 1 277 ? 61.485 22.288 -24.505 1.00 69.56 277 ARG A CA 1
ATOM 2259 C C . ARG A 1 277 ? 61.725 23.704 -23.970 1.00 69.56 277 ARG A C 1
ATOM 2261 O O . ARG A 1 277 ? 61.667 23.895 -22.755 1.00 69.56 277 ARG A O 1
ATOM 2268 N N . GLU A 1 278 ? 61.958 24.672 -24.855 1.00 62.84 278 GLU A N 1
ATOM 2269 C CA . GLU A 1 278 ? 62.095 26.102 -24.536 1.00 62.84 278 GLU A CA 1
ATOM 2270 C C . GLU A 1 278 ? 60.766 26.772 -24.146 1.00 62.84 278 GLU A C 1
ATOM 2272 O O . GLU A 1 278 ? 60.772 27.813 -23.487 1.00 62.84 278 GLU A O 1
ATOM 2277 N N . GLU A 1 279 ? 59.624 26.153 -24.459 1.00 56.16 279 GLU A N 1
A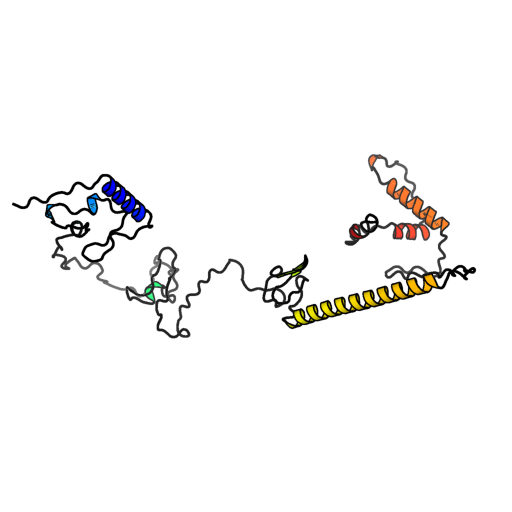TOM 2278 C CA . GLU A 1 279 ? 58.270 26.598 -24.096 1.00 56.16 279 GLU A CA 1
ATOM 2279 C C . GLU A 1 279 ? 57.942 26.383 -22.598 1.00 56.16 279 GLU A C 1
ATOM 2281 O O . GLU A 1 279 ? 56.867 25.925 -22.209 1.00 56.16 279 GLU A O 1
ATOM 2286 N N . ARG A 1 280 ? 58.894 26.709 -21.714 1.00 54.62 280 ARG A N 1
ATOM 2287 C CA . ARG A 1 280 ? 58.747 26.645 -20.257 1.00 54.62 280 ARG A CA 1
ATOM 2288 C C . ARG A 1 280 ? 59.158 27.985 -19.639 1.00 54.62 280 ARG A C 1
ATOM 2290 O O . ARG A 1 280 ? 60.328 28.354 -19.641 1.00 54.62 280 ARG A O 1
ATOM 2297 N N . ASP A 1 281 ? 58.170 28.661 -19.056 1.00 51.75 281 ASP A N 1
ATOM 2298 C CA . ASP A 1 281 ? 58.216 29.937 -18.322 1.00 51.75 281 ASP A CA 1
ATOM 2299 C C . ASP A 1 281 ? 58.152 31.221 -19.174 1.00 51.75 281 ASP A C 1
ATOM 2301 O O . ASP A 1 281 ? 59.157 31.751 -19.648 1.00 51.75 281 ASP A O 1
ATOM 2305 N N . GLU A 1 282 ? 56.969 31.847 -19.218 1.00 55.34 282 GLU A N 1
ATOM 2306 C CA . GLU A 1 282 ? 56.737 33.173 -19.831 1.00 55.34 282 GLU A CA 1
ATOM 2307 C C . GLU A 1 282 ? 57.669 34.275 -19.304 1.00 55.34 282 GLU A C 1
ATOM 2309 O O . GLU A 1 282 ? 57.945 35.256 -19.991 1.00 55.34 282 GLU A O 1
ATOM 2314 N N . ARG A 1 283 ? 58.190 34.090 -18.086 1.00 64.44 283 ARG A N 1
ATOM 2315 C CA . ARG A 1 283 ? 59.071 35.025 -17.378 1.00 64.44 283 ARG A CA 1
ATOM 2316 C C . ARG A 1 283 ? 60.480 35.137 -17.979 1.00 64.44 283 ARG A C 1
ATOM 2318 O O . ARG A 1 283 ? 61.218 36.030 -17.577 1.00 64.44 283 ARG A O 1
ATOM 2325 N N . LYS A 1 284 ? 60.869 34.235 -18.891 1.00 60.06 284 LYS A N 1
ATOM 2326 C CA . LYS A 1 284 ? 62.223 34.158 -19.478 1.00 60.06 284 LYS A CA 1
ATOM 2327 C C . LYS A 1 284 ? 62.299 34.574 -20.956 1.00 60.06 284 LYS A C 1
ATOM 2329 O O . LYS A 1 284 ? 63.381 34.503 -21.536 1.00 60.06 284 LYS A O 1
ATOM 2334 N N . ARG A 1 285 ? 61.202 35.026 -21.581 1.00 66.56 285 ARG A N 1
ATOM 2335 C CA . ARG A 1 285 ? 61.215 35.457 -22.994 1.00 66.56 285 ARG A CA 1
ATOM 2336 C C . ARG A 1 285 ? 62.073 36.725 -23.164 1.00 66.56 285 ARG A C 1
ATOM 2338 O O . ARG A 1 285 ? 61.812 37.746 -22.534 1.00 66.56 285 ARG A O 1
ATOM 2345 N N . LYS A 1 286 ? 63.114 36.659 -24.002 1.00 60.22 286 LYS A N 1
ATOM 2346 C CA . LYS A 1 286 ? 64.036 37.775 -24.293 1.00 60.22 286 LYS A CA 1
ATOM 2347 C C . LYS A 1 286 ? 63.370 38.779 -25.248 1.00 60.22 286 LYS A C 1
ATOM 2349 O O . LYS A 1 286 ? 62.750 38.374 -26.223 1.00 60.22 286 LYS A O 1
ATOM 2354 N N . TYR A 1 287 ? 63.513 40.081 -24.982 1.00 49.28 287 TYR A N 1
ATOM 2355 C CA . TYR A 1 287 ? 62.728 41.172 -25.600 1.00 49.28 287 TYR A CA 1
ATOM 2356 C C . TYR A 1 287 ? 63.023 41.460 -27.093 1.00 49.28 287 TYR A C 1
ATOM 2358 O O . TYR A 1 287 ? 62.408 42.336 -27.691 1.00 49.28 287 TYR A O 1
ATOM 2366 N N . ASN A 1 288 ? 63.927 40.714 -27.731 1.00 58.53 288 ASN A N 1
ATOM 2367 C CA . ASN A 1 288 ? 64.257 40.874 -29.148 1.00 58.53 288 ASN A CA 1
ATOM 2368 C C . ASN A 1 288 ? 64.114 39.520 -29.849 1.00 58.53 288 ASN A C 1
ATOM 2370 O O . ASN A 1 288 ? 65.076 38.761 -29.943 1.00 58.53 288 ASN A O 1
ATOM 2374 N N . VAL A 1 289 ? 62.896 39.218 -30.301 1.00 61.47 289 VAL A N 1
ATOM 2375 C CA . VAL A 1 289 ? 62.597 38.073 -31.171 1.00 61.47 289 VAL A CA 1
ATOM 2376 C C . VAL A 1 289 ? 62.689 38.563 -32.614 1.00 61.47 289 VAL A C 1
ATOM 2378 O O . VAL A 1 289 ? 61.904 39.416 -33.023 1.00 61.47 289 VAL A O 1
ATOM 2381 N N . GLN A 1 290 ? 63.659 38.063 -33.377 1.00 57.94 290 GLN A N 1
ATOM 2382 C CA . GLN A 1 290 ? 63.676 38.221 -34.830 1.00 57.94 290 GLN A CA 1
ATOM 2383 C C . GLN A 1 290 ? 62.925 37.028 -35.430 1.00 57.94 290 GLN A C 1
ATOM 2385 O O . GLN A 1 290 ? 63.278 35.883 -35.156 1.00 57.94 290 GLN A O 1
ATOM 2390 N N . TRP A 1 291 ? 61.868 37.301 -36.191 1.00 54.47 291 TRP A N 1
ATOM 2391 C CA . TRP A 1 291 ? 61.062 36.282 -36.861 1.00 54.47 291 TRP A CA 1
ATOM 2392 C C . TRP A 1 291 ? 61.726 35.878 -38.181 1.00 54.47 291 TRP A C 1
ATOM 2394 O O . TRP A 1 291 ? 62.178 36.742 -38.929 1.00 54.47 291 TRP A O 1
ATOM 2404 N N . ASN A 1 292 ? 61.798 34.573 -38.442 1.00 60.44 292 ASN A N 1
ATOM 2405 C CA . ASN A 1 292 ? 62.130 34.010 -39.749 1.00 60.44 292 ASN A CA 1
ATOM 2406 C C . ASN A 1 292 ? 60.900 33.227 -40.218 1.00 60.44 292 ASN A C 1
ATOM 2408 O O . ASN A 1 292 ? 60.518 32.261 -39.560 1.00 60.44 292 ASN A O 1
ATOM 2412 N N . ASP A 1 293 ? 60.298 33.652 -41.329 1.00 60.22 293 ASP A N 1
ATOM 2413 C CA . ASP A 1 293 ? 59.024 33.117 -41.839 1.00 60.22 293 ASP A CA 1
ATOM 2414 C C . ASP A 1 293 ? 59.203 31.960 -42.846 1.00 60.22 293 ASP A C 1
ATOM 2416 O O . ASP A 1 293 ? 58.233 31.447 -43.401 1.00 60.22 293 ASP A O 1
ATOM 2420 N N . GLU A 1 294 ? 60.441 31.527 -43.097 1.00 73.25 294 GLU A N 1
ATOM 2421 C CA . GLU A 1 294 ? 60.740 30.431 -44.022 1.00 73.25 294 GLU A CA 1
ATOM 2422 C C . GLU A 1 294 ? 60.543 29.069 -43.335 1.00 73.25 294 GLU A C 1
ATOM 2424 O O . GLU A 1 294 ? 61.273 28.716 -42.406 1.00 73.25 294 GLU A O 1
ATOM 2429 N N . VAL A 1 295 ? 59.557 28.292 -43.801 1.00 72.00 295 VAL A N 1
ATOM 2430 C CA . VAL A 1 295 ? 59.277 26.928 -43.325 1.00 72.00 295 VAL A CA 1
ATOM 2431 C C . VAL A 1 295 ? 59.598 25.932 -44.435 1.00 72.00 295 VAL A C 1
ATOM 2433 O O . VAL A 1 295 ? 59.019 25.996 -45.520 1.00 72.00 295 VAL A O 1
ATOM 2436 N N . THR A 1 296 ? 60.524 25.010 -44.170 1.00 81.50 296 THR A N 1
ATOM 2437 C CA . THR A 1 296 ? 60.903 23.961 -45.130 1.00 81.50 296 THR A CA 1
ATOM 2438 C C . THR A 1 296 ? 59.909 22.792 -45.115 1.00 81.50 296 THR A C 1
ATOM 2440 O O . THR A 1 296 ? 59.126 22.627 -44.174 1.00 81.50 296 THR A O 1
ATOM 2443 N N . ALA A 1 297 ? 59.909 21.965 -46.165 1.00 77.25 297 ALA A N 1
ATOM 2444 C CA . ALA A 1 297 ? 59.011 20.811 -46.260 1.00 77.25 297 ALA A CA 1
ATOM 2445 C C . ALA A 1 297 ? 59.278 19.789 -45.137 1.00 77.25 297 ALA A C 1
ATOM 2447 O O . ALA A 1 297 ? 58.347 19.212 -44.571 1.00 77.25 297 ALA A O 1
ATOM 2448 N N . GLU A 1 298 ? 60.547 19.633 -44.766 1.00 80.50 298 GLU A N 1
ATOM 2449 C CA . GLU A 1 298 ? 61.016 18.772 -43.686 1.00 80.50 298 GLU A CA 1
ATOM 2450 C C . GLU A 1 298 ? 60.606 19.309 -42.309 1.00 80.50 298 GLU A C 1
ATOM 2452 O O . GLU A 1 298 ? 60.226 18.525 -41.438 1.00 80.50 298 GLU A O 1
ATOM 2457 N N . ASP A 1 299 ? 60.596 20.634 -42.120 1.00 79.19 299 ASP A N 1
ATOM 2458 C CA . ASP A 1 299 ? 60.069 21.264 -40.902 1.00 79.19 299 ASP A CA 1
ATOM 2459 C C . ASP A 1 299 ? 58.553 21.020 -40.760 1.00 79.19 299 ASP A C 1
ATOM 2461 O O . ASP A 1 299 ? 58.066 20.715 -39.667 1.00 79.19 299 ASP A O 1
ATOM 2465 N N . MET A 1 300 ? 57.796 21.079 -41.866 1.00 75.94 300 MET A N 1
ATOM 2466 C CA . MET A 1 300 ? 56.354 20.780 -41.877 1.00 75.94 300 MET A CA 1
ATOM 2467 C C . MET A 1 300 ? 56.058 19.307 -41.577 1.00 75.94 300 MET A C 1
ATOM 2469 O O . MET A 1 300 ? 55.037 18.986 -40.965 1.00 75.94 300 MET A O 1
ATOM 2473 N N . GLU A 1 301 ? 56.917 18.385 -42.006 1.00 75.44 301 GLU A N 1
ATOM 2474 C CA . GLU A 1 301 ? 56.775 16.961 -41.706 1.00 75.44 301 GLU A CA 1
ATOM 2475 C C . GLU A 1 301 ? 57.210 16.610 -40.282 1.00 75.44 301 GLU A C 1
ATOM 2477 O O . GLU A 1 301 ? 56.484 15.900 -39.587 1.00 75.44 301 GLU A O 1
ATOM 2482 N N . ALA A 1 302 ? 58.315 17.180 -39.793 1.00 81.56 302 ALA A N 1
ATOM 2483 C CA . ALA A 1 302 ? 58.718 17.057 -38.394 1.00 81.56 302 ALA A CA 1
ATOM 2484 C C . ALA A 1 302 ? 57.623 17.586 -37.452 1.00 81.56 302 ALA A C 1
ATOM 2486 O O . ALA A 1 302 ? 57.300 16.939 -36.450 1.00 81.56 302 ALA A O 1
ATOM 2487 N N . TYR A 1 303 ? 56.996 18.714 -37.807 1.00 78.56 303 TYR A N 1
ATOM 2488 C CA . TYR A 1 303 ? 55.843 19.246 -37.087 1.00 78.56 303 TYR A CA 1
ATOM 2489 C C . TYR A 1 303 ? 54.643 18.297 -37.154 1.00 78.56 303 TYR A C 1
ATOM 2491 O O . TYR A 1 303 ? 54.054 18.008 -36.117 1.00 78.56 303 TYR A O 1
ATOM 2499 N N . ARG A 1 304 ? 54.303 17.745 -38.330 1.00 75.31 304 ARG A N 1
ATOM 2500 C CA . ARG A 1 304 ? 53.220 16.750 -38.470 1.00 75.31 304 ARG A CA 1
ATOM 2501 C C . ARG A 1 304 ? 53.455 15.508 -37.608 1.00 75.31 304 ARG A C 1
ATOM 2503 O O . ARG A 1 304 ? 52.542 15.099 -36.900 1.00 75.31 304 ARG A O 1
ATOM 2510 N N . MET A 1 305 ? 54.673 14.967 -37.606 1.00 72.25 305 MET A N 1
ATOM 2511 C CA . MET A 1 305 ? 55.048 13.782 -36.822 1.00 72.25 305 MET A CA 1
ATOM 2512 C C . MET A 1 305 ? 54.979 14.020 -35.309 1.00 72.25 305 MET A C 1
ATOM 2514 O O . MET A 1 305 ? 54.708 13.097 -34.544 1.00 72.25 305 MET A O 1
ATOM 2518 N N . LYS A 1 306 ? 55.216 15.255 -34.856 1.00 73.62 306 LYS A N 1
ATOM 2519 C CA . LYS A 1 306 ? 55.204 15.621 -33.429 1.00 73.62 306 LYS A CA 1
ATOM 2520 C C . LYS A 1 306 ? 53.938 16.308 -32.958 1.00 73.62 306 LYS A C 1
ATOM 2522 O O . LYS A 1 306 ? 53.784 16.518 -31.750 1.00 73.62 306 LYS A O 1
ATOM 2527 N N . LYS A 1 307 ? 53.034 16.660 -33.871 1.00 77.06 307 LYS A N 1
ATOM 2528 C CA . LYS A 1 307 ? 51.747 17.265 -33.554 1.00 77.06 307 LYS A CA 1
ATOM 2529 C C . LYS A 1 307 ? 50.884 16.232 -32.841 1.00 77.06 307 LYS A C 1
ATOM 2531 O O . LYS A 1 307 ? 50.160 15.447 -33.442 1.00 77.06 307 LYS A O 1
ATOM 2536 N N . ILE A 1 308 ? 50.947 16.263 -31.521 1.00 63.66 308 ILE A N 1
ATOM 2537 C CA . ILE A 1 308 ? 50.065 15.482 -30.672 1.00 63.66 308 ILE A CA 1
ATOM 2538 C C . ILE A 1 308 ? 48.691 16.156 -30.713 1.00 63.66 308 ILE A C 1
ATOM 2540 O O . ILE A 1 308 ? 48.525 17.265 -30.203 1.00 63.66 308 ILE A O 1
ATOM 2544 N N . HIS A 1 309 ? 47.697 15.492 -31.302 1.00 63.59 309 HIS A N 1
ATOM 2545 C CA . HIS A 1 309 ? 46.309 15.916 -31.160 1.00 63.59 309 HIS A CA 1
ATOM 2546 C C . HIS A 1 309 ? 45.890 15.699 -29.702 1.00 63.59 309 HIS A C 1
ATOM 2548 O O . HIS A 1 309 ? 45.775 14.573 -29.227 1.00 63.59 309 HIS A O 1
ATOM 2554 N N . HIS A 1 310 ? 45.720 16.792 -28.957 1.00 57.75 310 HIS A N 1
ATOM 2555 C CA . HIS A 1 310 ? 45.231 16.729 -27.578 1.00 57.75 310 HIS A CA 1
ATOM 2556 C C . HIS A 1 310 ? 43.803 16.174 -27.488 1.00 57.75 310 HIS A C 1
ATOM 2558 O O . HIS A 1 310 ? 43.460 15.598 -26.462 1.00 57.75 310 HIS A O 1
ATOM 2564 N N . ASP A 1 311 ? 43.038 16.282 -28.576 1.00 52.72 311 ASP A N 1
ATOM 2565 C CA . ASP A 1 311 ? 41.647 15.838 -28.678 1.00 52.72 311 ASP A CA 1
ATOM 2566 C C . ASP A 1 311 ? 41.486 14.425 -29.273 1.00 52.72 311 ASP A C 1
ATOM 2568 O O . ASP A 1 311 ? 40.368 14.028 -29.594 1.00 52.72 311 ASP A O 1
ATOM 2572 N N . ASP A 1 312 ? 42.572 13.659 -29.452 1.00 65.62 312 ASP A N 1
ATOM 2573 C CA . ASP A 1 312 ? 42.483 12.260 -29.890 1.00 65.62 312 ASP A CA 1
ATOM 2574 C C . ASP A 1 312 ? 42.162 11.341 -28.689 1.00 65.62 312 ASP A C 1
ATOM 2576 O O . ASP A 1 312 ? 43.022 11.149 -27.819 1.00 65.62 312 ASP A O 1
ATOM 2580 N N . PRO A 1 313 ? 40.956 10.737 -28.620 1.00 66.44 313 PRO A N 1
ATOM 2581 C CA . PRO A 1 313 ? 40.545 9.876 -27.511 1.00 66.44 313 PRO A CA 1
ATOM 2582 C C . PRO A 1 313 ? 41.350 8.568 -27.407 1.00 66.44 313 PRO A C 1
ATOM 2584 O O . PRO A 1 313 ? 41.210 7.856 -26.413 1.00 66.44 313 PRO A O 1
ATOM 2587 N N . MET A 1 314 ? 42.187 8.228 -28.396 1.00 64.44 314 MET A N 1
ATOM 2588 C CA . MET A 1 314 ? 43.062 7.049 -28.364 1.00 64.44 314 MET A CA 1
ATOM 2589 C C . MET A 1 314 ? 44.480 7.327 -27.839 1.00 64.44 314 MET A C 1
ATOM 2591 O O . MET A 1 314 ? 45.228 6.382 -27.569 1.00 64.44 314 MET A O 1
ATOM 2595 N N . LYS A 1 315 ? 44.859 8.596 -27.645 1.00 67.81 315 LYS A N 1
ATOM 2596 C CA . LYS A 1 315 ? 46.219 9.017 -27.263 1.00 67.81 315 LYS A CA 1
ATOM 2597 C C . LYS A 1 315 ? 46.749 8.338 -25.992 1.00 67.81 315 LYS A C 1
ATOM 2599 O O . LYS A 1 315 ? 47.923 7.956 -25.936 1.00 67.81 315 LYS A O 1
ATOM 2604 N N . ASP A 1 316 ? 45.891 8.177 -24.989 1.00 66.25 316 ASP A N 1
ATOM 2605 C CA . ASP A 1 316 ? 46.275 7.633 -23.682 1.00 66.25 316 ASP A CA 1
ATOM 2606 C C . ASP A 1 316 ? 46.484 6.108 -23.707 1.00 66.25 316 ASP A C 1
ATOM 2608 O O . ASP A 1 316 ? 47.204 5.564 -22.871 1.00 66.25 316 ASP A O 1
ATOM 2612 N N . PHE A 1 317 ? 45.923 5.411 -24.700 1.00 65.56 317 PHE A N 1
ATOM 2613 C CA . PHE A 1 317 ? 46.015 3.952 -24.818 1.00 65.56 317 PHE A CA 1
ATOM 2614 C C . PHE A 1 317 ? 47.274 3.492 -25.567 1.00 65.56 317 PHE A C 1
ATOM 2616 O O . PHE A 1 317 ? 47.776 2.397 -25.319 1.00 65.56 317 PHE A O 1
ATOM 2623 N N . LEU A 1 318 ? 47.833 4.336 -26.440 1.00 59.66 318 LEU A N 1
ATOM 2624 C CA . LEU A 1 318 ? 49.010 3.995 -27.251 1.00 59.66 318 LEU A CA 1
ATOM 2625 C C . LEU A 1 318 ? 50.318 3.913 -26.437 1.00 59.66 318 LEU A C 1
ATOM 2627 O O . LEU A 1 318 ? 51.249 3.229 -26.850 1.00 59.66 318 LEU A O 1
ATOM 2631 N N . HIS A 1 319 ? 50.389 4.543 -25.260 1.00 56.28 319 HIS A N 1
ATOM 2632 C CA . HIS A 1 319 ? 51.594 4.552 -24.413 1.00 56.28 319 HIS A CA 1
ATOM 2633 C C . HIS A 1 319 ? 51.633 3.431 -23.356 1.00 56.28 319 HIS A C 1
ATOM 2635 O O . HIS A 1 319 ? 52.642 3.274 -22.673 1.00 56.28 319 HIS A O 1
ATOM 2641 N N . GLN A 1 320 ? 50.566 2.635 -23.211 1.00 47.72 320 GLN A N 1
ATOM 2642 C CA . GLN A 1 320 ? 50.521 1.516 -22.255 1.00 47.72 320 GLN A CA 1
ATOM 2643 C C . GLN A 1 320 ? 51.075 0.198 -22.823 1.00 47.72 320 GLN A C 1
ATOM 2645 O O . GLN A 1 320 ? 51.391 -0.709 -22.057 1.00 47.72 320 GLN A O 1
ATOM 2650 N N . ALA A 1 321 ? 51.245 0.090 -24.145 1.00 44.94 321 ALA A N 1
ATOM 2651 C CA . ALA A 1 321 ? 51.668 -1.149 -24.800 1.00 44.94 321 ALA A CA 1
ATOM 2652 C C . ALA A 1 321 ? 53.175 -1.463 -24.681 1.00 44.94 321 ALA A C 1
ATOM 2654 O O . ALA A 1 321 ? 53.592 -2.555 -25.049 1.00 44.94 321 ALA A O 1
ATOM 2655 N N . THR A 1 322 ? 54.000 -0.552 -24.155 1.00 47.03 322 THR A N 1
ATOM 2656 C CA . THR A 1 322 ? 55.462 -0.742 -24.051 1.00 47.03 322 THR A CA 1
ATOM 2657 C C . THR A 1 322 ? 55.974 -0.998 -22.630 1.00 47.03 322 THR A C 1
ATOM 2659 O O . THR A 1 322 ? 57.176 -1.154 -22.444 1.00 47.03 322 THR A O 1
ATOM 2662 N N . LEU A 1 323 ? 55.094 -1.086 -21.625 1.00 44.69 323 LEU A N 1
ATOM 2663 C CA . LEU A 1 323 ? 55.470 -1.362 -20.225 1.00 44.69 323 LEU A CA 1
ATOM 2664 C C . LEU A 1 323 ? 55.026 -2.743 -19.717 1.00 44.69 323 LEU A C 1
ATOM 2666 O O . LEU A 1 323 ? 55.120 -3.021 -18.525 1.00 44.69 323 LEU A O 1
ATOM 2670 N N . CYS A 1 324 ? 54.564 -3.618 -20.610 1.00 41.00 324 CYS A N 1
ATOM 2671 C CA . CYS A 1 324 ? 54.267 -5.010 -20.289 1.00 41.00 324 CYS A CA 1
ATOM 2672 C C . CYS A 1 324 ? 55.066 -5.940 -21.211 1.00 41.00 324 CYS A C 1
ATOM 2674 O O . CYS A 1 324 ? 54.516 -6.582 -22.101 1.00 41.00 324 CYS A O 1
ATOM 2676 N N . MET A 1 325 ? 56.383 -5.954 -21.009 1.00 36.31 325 MET A N 1
ATOM 2677 C CA . MET A 1 325 ? 57.275 -7.064 -21.346 1.00 36.31 325 MET A CA 1
ATOM 2678 C C . MET A 1 325 ? 58.297 -7.216 -20.230 1.00 36.31 325 MET A C 1
ATOM 2680 O O . MET A 1 325 ? 58.853 -6.173 -19.813 1.00 36.31 325 MET A O 1
#

Secondary structure (DSSP, 8-state):
-------PPPHHHHHHHHHHHHHHHTTSSPPEE-TTSPEEPTTS-HHHHSPPGGG--SS--SGGGS-S------------TT------SS--TTSPP--SS-SSS--GGGS---TTSPPEETTTTEESS-S-TTS-TTT-S---------SS-TT--GGG-SS-TTSEEETTEEE-TTT---STTPPP-HHHHHHHHHHHHHHHHHHHHHHHHHHHHHHHHHHHHHTT-SS-----PPPP---------SS----TT----HHHHHHHHHHHHHHHHH-S-GGG--S---------HHHHHHHHHH---TT-TTTTTTTSTTS--

InterPro domains:
  IPR021715 Pre-mRNA-splicing factor SLU7 domain [PF11708] (8-141)
  IPR039974 Pre-mRNA-splicing factor SLU7 [PTHR12942] (7-97)

Organism: NCBI:txid191504

Radius of gyration: 48.18 Å; chains: 1; bounding box: 116×78×110 Å

Sequence (325 aa):
MATASVSFKSREDHRKQLELEEARKAGLAPAEVDEDGKEINPHIPQYMSSAPWYLNSQKPSLKHQRKWKSNPNYTKSWYDRGAKVFQANKYRKGACEKNLRIREDTAKYLLNLDVNSAYYDPKTRSMREDPLPDMDPNEKFYMDTSIPRSKYEEGVYINNHTSVWGSWWKGHQWGYKCCKQTIKNSYCTGLAGIEAAEASADLMKANMARKEAAEDLLAYLYLSHVCFHLEIFNNAEEPVQHEEKWLATWGTDVPDDLVIDKKKLAEALKKEDERRREERDERKRKYNVQWNDEVTAEDMEAYRMKKIHHDDPMKDFLHQATLCM

pLDDT: mean 74.85, std 16.24, range [33.72, 93.5]